Protein 7BEX (pdb70)

Organism: Campylobacter jejuni subsp. jejuni serotype O:2 (strain ATCC 700819 / NCTC 11168) (NCBI:txid192222)

InterPro domains:
  IPR006424 Glyceraldehyde-3-phosphate dehydrogenase, type I [TIGR01534] (4-323)
  IPR020828 Glyceraldehyde 3-phosphate dehydrogenase, NAD(P) binding domain [PF00044] (3-101)
  IPR020828 Glyceraldehyde 3-phosphate dehydrogenase, NAD(P) binding domain [SM00846] (3-150)
  IPR020829 Glyceraldehyde 3-phosphate dehydrogenase, catalytic domain [PF02800] (155-311)
  IPR020830 Glyceraldehyde 3-phosphate dehydrogenase, active site [PS00071] (148-155)
  IPR020831 Glyceraldehyde/Erythrose phosphate dehydrogenase family [PIRSF000149] (1-331)
  IPR020831 Glyceraldehyde/Erythrose phosphate dehydrogenase family [PR00078] (109-122)
  IPR020831 Glyceraldehyde/Erythrose phosphate dehydrogenase family [PR00078] (144-162)
  IPR020831 Glyceraldehyde/Erythrose phosphate dehydrogenase family [PR00078] (171-187)
  IPR020831 Glyceraldehyde/Erythrose phosphate dehydrogenase family [PR00078] (227-244)
  IPR020831 Glyceraldehyde/Erythrose phosphate dehydrogenase family [PR00078] (267-282)
  IPR020831 Glyceraldehyde/Erythrose phosphate dehydrogenase family [PTHR43148] (2-331)
  IPR036291 NAD(P)-binding domain superfamily [SSF51735] (3-166)

Radius of gyration: 19.8 Å; Cα contacts (8 Å, |Δi|>4): 789; chains: 1; bounding box: 40×50×53 Å

Foldseek 3Di:
DAAEAEEEACPLQNLLLQLVQVVDDRHHYAEYEEQDDLVVSQVCNQQPPQQGGRDFDFDDDHQWTATNRRTHGYHNDPALLPCLVVVRPHQEYEYARVPQQECVSVVSVVVSPHQAYEYLAHHPDPAQEDEALQQPVVDDLDRYYYNHALVLLAVRNLCSLQCVPFRFQAKEKEKAFEDDPQADCDQADHPDRQSSHRQQPDFGKDADQSFCCSCSRVVSCHPGYGYTYTYYNDNWKMKIKMKTFTPWFDDLVRSVVSQCVCCVPSQPQAEEEDPPPDDRSVCRLPQHSWYWDSVVWDDDPGGIIIIITMGRSRRNSSSRSSVSSSSSD

CATH classification: 3.40.50.720 (+1 more: 3.30.360.10)

Sequence (329 aa):
MAVKVAINGFGRIGRCVARIILERNNDIELVAINDTTDIELTKYLFKYDTVHGEFKGSVDSEGDDLVVNGKKIKVFKSRNNVKDLDDFAKHHGAQIVLECTGAHLTMAKCQEFIDMGVQKVIMSAPAKDDTPTYVLGVNSELYKGESIISNASCTTNCLGPVCRVLQDNFGIEKGLMTTIHAYTNGQSIIDAKAKDKRRSRAAAQNIIPTSTGAAKAMKLVMPELNGKLHHGQSMRVPVIDVSSVDLTAQLSRKVSKDEINEAFRKAAATNLKGILMVDDDERVSSSDFITCSYGAIVASDLTQVIADDFIKVIAWYDNEWGYSSRLVDMAVYIA

Structure (mmCIF, N/CA/C/O backbone):
data_7BEX
#
_entry.id   7BEX
#
_cell.length_a   90.250
_cell.length_b   90.250
_cell.length_c   223.390
_cell.angle_alpha   90.000
_cell.angle_beta   90.000
_cell.angle_gamma   90.000
#
_symmetry.space_group_name_H-M   'I 41 2 2'
#
loop_
_entity.id
_entity.type
_entity.pdbx_description
1 polymer 'Glyceraldehyde-3-phosphate dehydrogenase'
2 non-polymer 'SULFATE ION'
3 non-polymer "ADENOSINE-5'-DIPHOSPHATE"
4 non-polymer BETA-MERCAPTOETHANOL
5 non-polymer 'ACETATE ION'
6 water water
#
loop_
_atom_site.group_PDB
_atom_site.id
_atom_site.type_symbol
_atom_site.label_atom_id
_atom_site.label_alt_id
_atom_site.label_comp_id
_atom_site.label_asym_id
_atom_site.label_entity_id
_atom_site.label_seq_id
_atom_site.pdbx_PDB_ins_code
_atom_site.Cartn_x
_atom_site.Cartn_y
_atom_site.Cartn_z
_atom_site.occupancy
_atom_site.B_iso_or_equiv
_atom_site.auth_seq_id
_atom_site.auth_comp_id
_atom_site.auth_asym_id
_atom_site.auth_atom_id
_atom_site.pdbx_PDB_model_num
ATOM 1 N N . MET A 1 2 ? 13.260 42.451 -13.532 1.000 46.724 1 MET A N 1
ATOM 2 C CA . MET A 1 2 ? 12.731 42.012 -12.182 1.000 45.738 1 MET A CA 1
ATOM 3 C C . MET A 1 2 ? 11.923 40.719 -12.361 1.000 37.362 1 MET A C 1
ATOM 4 O O . MET A 1 2 ? 11.451 40.444 -13.469 1.000 36.878 1 MET A O 1
ATOM 9 N N . ALA A 1 3 ? 11.789 39.944 -11.292 1.000 30.999 2 ALA A N 1
ATOM 10 C CA . ALA A 1 3 ? 11.089 38.646 -11.265 1.000 26.500 2 ALA A CA 1
ATOM 11 C C . ALA A 1 3 ? 9.596 38.873 -11.529 1.000 23.095 2 ALA A C 1
ATOM 12 O O . ALA A 1 3 ? 9.001 39.768 -10.925 1.000 24.682 2 ALA A O 1
ATOM 14 N N . VAL A 1 4 ? 8.975 38.059 -12.360 1.000 23.139 3 VAL A N 1
ATOM 15 C CA . VAL A 1 4 ? 7.502 38.142 -12.544 1.000 22.437 3 VAL A CA 1
ATOM 16 C C . VAL A 1 4 ? 6.823 37.819 -11.209 1.000 22.582 3 VAL A C 1
ATOM 17 O O . VAL A 1 4 ? 7.233 36.869 -10.534 1.000 19.589 3 VAL A O 1
ATOM 21 N N . LYS A 1 5 ? 5.794 38.583 -10.849 1.000 21.020 4 LYS A N 1
ATOM 22 C CA . LYS A 1 5 ? 5.052 38.381 -9.591 1.000 20.987 4 LYS A CA 1
ATOM 23 C C . LYS A 1 5 ? 3.790 37.591 -9.921 1.000 17.773 4 LYS A C 1
ATOM 24 O O . LYS A 1 5 ? 3.079 37.947 -10.888 1.000 15.439 4 LYS A O 1
ATOM 30 N N . VAL A 1 6 ? 3.546 36.512 -9.182 1.000 16.133 5 VAL A N 1
ATOM 31 C CA . VAL A 1 6 ? 2.390 35.639 -9.474 1.000 15.785 5 VAL A CA 1
ATOM 32 C C . VAL A 1 6 ? 1.603 35.385 -8.206 1.000 14.489 5 VAL A C 1
ATOM 33 O O . VAL A 1 6 ? 2.139 35.477 -7.110 1.000 13.686 5 VAL A O 1
ATOM 37 N N . ALA A 1 7 ? 0.361 35.017 -8.411 1.000 13.987 6 ALA A N 1
ATOM 38 C CA . ALA A 1 7 ? -0.529 34.502 -7.371 1.000 13.215 6 ALA A CA 1
ATOM 39 C C . ALA A 1 7 ? -0.933 33.086 -7.764 1.000 12.969 6 ALA A C 1
ATOM 40 O O . ALA A 1 7 ? -1.062 32.792 -8.984 1.000 12.735 6 ALA A O 1
ATOM 42 N N . ILE A 1 8 ? -1.191 32.256 -6.757 1.000 12.228 7 ILE A N 1
ATOM 43 C CA . ILE A 1 8 ? -1.756 30.894 -6.936 1.000 12.453 7 ILE A CA 1
ATOM 44 C C . ILE A 1 8 ? -3.191 30.866 -6.398 1.000 13.553 7 ILE A C 1
ATOM 45 O O . ILE A 1 8 ? -3.416 31.111 -5.163 1.000 14.256 7 ILE A O 1
ATOM 50 N N . ASN A 1 9 ? -4.138 30.540 -7.256 1.000 13.656 8 ASN A N 1
ATOM 51 C CA . ASN A 1 9 ? -5.512 30.309 -6.799 1.000 14.467 8 ASN A CA 1
ATOM 52 C C . ASN A 1 9 ? -5.650 28.799 -6.647 1.000 14.310 8 ASN A C 1
ATOM 53 O O . ASN A 1 9 ? -5.549 28.080 -7.658 1.000 13.325 8 ASN A O 1
ATOM 58 N N . GLY A 1 10 ? -5.860 28.333 -5.430 1.000 14.035 9 GLY A N 1
ATOM 59 C CA . GLY A 1 10 ? -6.030 26.901 -5.152 1.000 15.315 9 GLY A CA 1
ATOM 60 C C . GLY A 1 10 ? -4.716 26.330 -4.664 1.000 15.475 9 GLY A C 1
ATOM 61 O O . GLY A 1 10 ? -3.752 26.278 -5.427 1.000 17.867 9 GLY A O 1
ATOM 62 N N . PHE A 1 11 ? -4.678 25.964 -3.391 1.000 14.785 10 PHE A N 1
ATOM 63 C CA . PHE A 1 11 ? -3.460 25.592 -2.679 1.000 14.864 10 PHE A CA 1
ATOM 64 C C . PHE A 1 11 ? -3.527 24.091 -2.447 1.000 15.463 10 PHE A C 1
ATOM 65 O O . PHE A 1 11 ? -3.235 23.669 -1.329 1.000 14.660 10 PHE A O 1
ATOM 73 N N . GLY A 1 12 ? -3.793 23.328 -3.510 1.000 14.522 11 GLY A N 1
ATOM 74 C CA . GLY A 1 12 ? -3.831 21.848 -3.441 1.000 14.076 11 GLY A CA 1
ATOM 75 C C . GLY A 1 12 ? -2.473 21.249 -3.723 1.000 12.826 11 GLY A C 1
ATOM 76 O O . GLY A 1 12 ? -1.457 21.908 -3.488 1.000 12.831 11 GLY A O 1
ATOM 77 N N . ARG A 1 13 ? -2.440 20.058 -4.301 1.000 12.358 12 ARG A N 1
ATOM 78 C CA . ARG A 1 13 ? -1.164 19.393 -4.624 1.000 11.922 12 ARG A CA 1
ATOM 79 C C . ARG A 1 13 ? -0.394 20.276 -5.629 1.000 12.281 12 ARG A C 1
ATOM 80 O O . ARG A 1 13 ? 0.811 20.493 -5.436 1.000 11.136 12 ARG A O 1
ATOM 88 N N . ILE A 1 14 ? -1.056 20.719 -6.691 1.000 11.144 13 ILE A N 1
ATOM 89 C CA . ILE A 1 14 ? -0.349 21.506 -7.731 1.000 11.318 13 ILE A CA 1
ATOM 90 C C . ILE A 1 14 ? 0.013 22.857 -7.118 1.000 10.700 13 ILE A C 1
ATOM 91 O O . ILE A 1 14 ? 1.187 23.253 -7.172 1.000 10.268 13 ILE A O 1
ATOM 96 N N . GLY A 1 15 ? -0.945 23.522 -6.482 1.000 10.194 14 GLY A N 1
ATOM 97 C CA . GLY A 1 15 ? -0.699 24.869 -5.950 1.000 10.439 14 GLY A CA 1
ATOM 98 C C . GLY A 1 15 ? 0.482 24.858 -5.002 1.000 10.184 14 GLY A C 1
ATOM 99 O O . GLY A 1 15 ? 1.319 25.792 -5.073 1.000 9.519 14 GLY A O 1
ATOM 100 N N . ARG A 1 16 ? 0.591 23.852 -4.135 1.000 9.803 15 ARG A N 1
ATOM 101 C CA . ARG A 1 16 ? 1.691 23.863 -3.107 1.000 10.007 15 ARG A CA 1
ATOM 102 C C . ARG A 1 16 ? 3.026 23.482 -3.731 1.000 10.159 15 ARG A C 1
ATOM 103 O O . ARG A 1 16 ? 4.031 24.116 -3.369 1.000 9.937 15 ARG A O 1
ATOM 111 N N . CYS A 1 17 ? 3.044 22.526 -4.673 1.000 10.379 16 CYS A N 1
ATOM 112 C CA . CYS A 1 17 ? 4.295 22.207 -5.418 1.000 10.936 16 CYS A CA 1
ATOM 113 C C . CYS A 1 17 ? 4.754 23.453 -6.213 1.000 10.507 16 CYS A C 1
ATOM 114 O O . CYS A 1 17 ? 5.981 23.744 -6.198 1.000 9.297 16 CYS A O 1
ATOM 117 N N . VAL A 1 18 ? 3.822 24.143 -6.896 1.000 10.011 17 VAL A N 1
ATOM 118 C CA . VAL A 1 18 ? 4.134 25.404 -7.655 1.000 10.291 17 VAL A CA 1
ATOM 119 C C . VAL A 1 18 ? 4.779 26.426 -6.707 1.000 10.448 17 VAL A C 1
ATOM 120 O O . VAL A 1 18 ? 5.869 26.966 -7.037 1.000 10.327 17 VAL A O 1
ATOM 124 N N . ALA A 1 19 ? 4.202 26.632 -5.521 1.000 11.553 18 ALA A N 1
ATOM 125 C CA . ALA A 1 19 ? 4.743 27.565 -4.507 1.000 11.392 18 ALA A CA 1
ATOM 126 C C . ALA A 1 19 ? 6.164 27.126 -4.118 1.000 12.162 18 ALA A C 1
ATOM 127 O O . ALA A 1 19 ? 7.069 27.993 -4.105 1.000 12.147 18 ALA A O 1
ATOM 129 N N . ARG A 1 20 ? 6.412 25.841 -3.812 1.000 12.415 19 ARG A N 1
ATOM 130 C CA . ARG A 1 20 ? 7.791 25.409 -3.416 1.000 12.822 19 ARG A CA 1
ATOM 131 C C . ARG A 1 20 ? 8.781 25.706 -4.557 1.000 12.811 19 ARG A C 1
ATOM 132 O O . ARG A 1 20 ? 9.921 26.147 -4.292 1.000 13.804 19 ARG A O 1
ATOM 140 N N . ILE A 1 21 ? 8.398 25.458 -5.806 1.000 12.192 20 ILE A N 1
ATOM 141 C CA . ILE A 1 21 ? 9.319 25.640 -6.958 1.000 12.157 20 ILE A CA 1
ATOM 142 C C . ILE A 1 21 ? 9.606 27.147 -7.072 1.000 14.155 20 ILE A C 1
ATOM 143 O O . ILE A 1 21 ? 10.784 27.514 -7.301 1.000 15.935 20 ILE A O 1
ATOM 148 N N . ILE A 1 22 ? 8.588 27.993 -6.915 1.000 13.712 21 ILE A N 1
ATOM 149 C CA . ILE A 1 22 ? 8.759 29.471 -7.046 1.000 14.688 21 ILE A CA 1
ATOM 150 C C . ILE A 1 22 ? 9.742 29.921 -5.966 1.000 15.318 21 ILE A C 1
ATOM 151 O O . ILE A 1 22 ? 10.699 30.639 -6.272 1.000 15.338 21 ILE A O 1
ATOM 156 N N . LEU A 1 23 ? 9.593 29.400 -4.764 1.000 17.330 22 LEU A N 1
ATOM 157 C CA . LEU A 1 23 ? 10.520 29.761 -3.675 1.000 19.549 22 LEU A CA 1
ATOM 158 C C . LEU A 1 23 ? 11.969 29.327 -3.935 1.000 21.512 22 LEU A C 1
ATOM 159 O O . LEU A 1 23 ? 12.831 29.985 -3.385 1.000 23.128 22 LEU A O 1
ATOM 164 N N . GLU A 1 24 ? 12.234 28.312 -4.753 1.000 23.320 23 GLU A N 1
ATOM 165 C CA . GLU A 1 24 ? 13.604 27.879 -5.144 1.000 25.886 23 GLU A CA 1
ATOM 166 C C . GLU A 1 24 ? 14.175 28.811 -6.218 1.000 23.213 23 GLU A C 1
ATOM 167 O O . GLU A 1 24 ? 15.362 28.656 -6.522 1.000 26.358 23 GLU A O 1
ATOM 173 N N . ARG A 1 25 ? 13.380 29.653 -6.878 1.000 20.839 24 ARG A N 1
ATOM 174 C CA . ARG A 1 25 ? 13.901 30.367 -8.072 1.000 21.464 24 ARG A CA 1
ATOM 175 C C . ARG A 1 25 ? 13.989 31.871 -7.813 1.000 23.522 24 ARG A C 1
ATOM 176 O O . ARG A 1 25 ? 13.280 32.372 -6.894 1.000 22.603 24 ARG A O 1
ATOM 184 N N A ASN A 1 26 ? 14.790 32.581 -8.615 0.500 21.151 25 ASN A N 1
ATOM 185 N N B ASN A 1 26 ? 14.811 32.555 -8.616 0.500 21.912 25 ASN A N 1
ATOM 186 C CA A ASN A 1 26 ? 15.019 34.042 -8.450 0.500 22.106 25 ASN A CA 1
ATOM 187 C CA B ASN A 1 26 ? 15.094 34.006 -8.469 0.500 23.489 25 ASN A CA 1
ATOM 188 C C A ASN A 1 26 ? 14.200 34.814 -9.486 0.500 20.877 25 ASN A C 1
ATOM 189 C C B ASN A 1 26 ? 14.476 34.781 -9.636 0.500 21.591 25 ASN A C 1
ATOM 190 O O A ASN A 1 26 ? 13.948 36.001 -9.244 0.500 21.173 25 ASN A O 1
ATOM 191 O O B ASN A 1 26 ? 14.720 35.975 -9.681 0.500 22.324 25 ASN A O 1
ATOM 200 N N . ASP A 1 27 ? 13.706 34.140 -10.527 1.000 20.119 26 ASP A N 1
ATOM 201 C CA . ASP A 1 27 ? 13.123 34.804 -11.720 1.000 20.263 26 ASP A CA 1
ATOM 202 C C . ASP A 1 27 ? 11.599 34.890 -11.592 1.000 18.754 26 ASP A C 1
ATOM 203 O O . ASP A 1 27 ? 10.912 35.335 -12.543 1.000 20.052 26 ASP A O 1
ATOM 208 N N . ILE A 1 28 ? 11.056 34.528 -10.434 1.000 16.392 27 ILE A N 1
ATOM 209 C CA . ILE A 1 28 ? 9.597 34.592 -10.210 1.000 15.866 27 ILE A CA 1
ATOM 210 C C . ILE A 1 28 ? 9.387 34.694 -8.706 1.000 15.564 27 ILE A C 1
ATOM 211 O O . ILE A 1 28 ? 10.193 34.177 -7.928 1.000 15.252 27 ILE A O 1
ATOM 216 N N . GLU A 1 29 ? 8.339 35.382 -8.306 1.000 16.862 28 GLU A N 1
ATOM 217 C CA . GLU A 1 29 ? 8.092 35.667 -6.891 1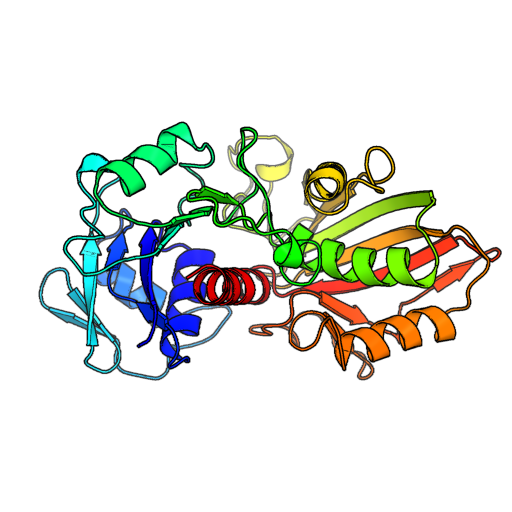.000 17.085 28 GLU A CA 1
ATOM 218 C C . GLU A 1 29 ? 6.619 35.424 -6.607 1.000 16.037 28 GLU A C 1
ATOM 219 O O . GLU A 1 29 ? 5.758 35.860 -7.408 1.000 13.595 28 GLU A O 1
ATOM 225 N N . LEU A 1 30 ? 6.351 34.717 -5.520 1.000 14.192 29 LEU A N 1
ATOM 226 C CA . LEU A 1 30 ? 4.972 34.413 -5.092 1.000 15.256 29 LEU A CA 1
ATOM 227 C C . LEU A 1 30 ? 4.510 35.540 -4.162 1.000 15.066 29 LEU A C 1
ATOM 228 O O . LEU A 1 30 ? 5.103 35.660 -3.085 1.000 15.837 29 LEU A O 1
ATOM 233 N N . VAL A 1 31 ? 3.430 36.244 -4.498 1.000 16.625 30 VAL A N 1
ATOM 234 C CA . VAL A 1 31 ? 2.924 37.389 -3.682 1.000 16.799 30 VAL A CA 1
ATOM 235 C C . VAL A 1 31 ? 1.603 37.043 -3.005 1.000 17.034 30 VAL A C 1
ATOM 236 O O . VAL A 1 31 ? 1.311 37.668 -1.992 1.000 18.859 30 VAL A O 1
ATOM 240 N N . ALA A 1 32 ? 0.841 36.058 -3.485 1.000 16.013 31 ALA A N 1
ATOM 241 C CA . ALA A 1 32 ? -0.460 35.755 -2.861 1.000 15.522 31 ALA A CA 1
ATOM 242 C C . ALA A 1 32 ? -0.920 34.350 -3.197 1.000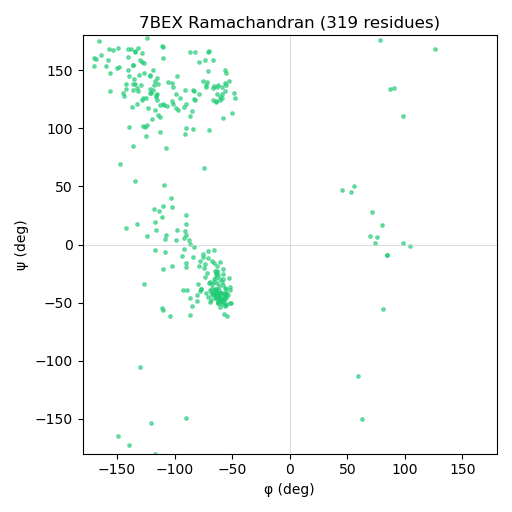 15.577 31 ALA A C 1
ATOM 243 O O . ALA A 1 32 ? -0.640 33.895 -4.322 1.000 12.837 31 ALA A O 1
ATOM 245 N N . ILE A 1 33 ? -1.741 33.793 -2.300 1.000 15.363 32 ILE A N 1
ATOM 246 C CA . ILE A 1 33 ? -2.457 32.519 -2.539 1.000 16.299 32 ILE A CA 1
ATOM 247 C C . ILE A 1 33 ? -3.900 32.684 -2.097 1.000 16.209 32 ILE A C 1
ATOM 248 O O . ILE A 1 33 ? -4.245 33.681 -1.422 1.000 18.018 32 ILE A O 1
ATOM 253 N N . ASN A 1 34 ? -4.715 31.728 -2.512 1.000 16.879 33 ASN A N 1
ATOM 254 C CA . ASN A 1 34 ? -6.110 31.566 -2.054 1.000 17.803 33 ASN A CA 1
ATOM 255 C C . ASN A 1 34 ? -6.395 30.067 -1.925 1.000 19.543 33 ASN A C 1
ATOM 256 O O . ASN A 1 34 ? -5.914 29.277 -2.776 1.000 15.292 33 ASN A O 1
ATOM 261 N N . ASP A 1 35 ? -7.087 29.679 -0.844 1.000 23.120 34 ASP A N 1
ATOM 262 C CA . ASP A 1 35 ? -7.768 28.361 -0.694 1.000 27.460 34 ASP A CA 1
ATOM 263 C C . ASP A 1 35 ? -8.990 28.560 0.211 1.000 30.611 34 ASP A C 1
ATOM 264 O O . ASP A 1 35 ? -9.425 29.701 0.363 1.000 33.689 34 ASP A O 1
ATOM 269 N N . THR A 1 36 ? -9.562 27.480 0.738 1.000 34.114 35 THR A N 1
ATOM 270 C CA . THR A 1 36 ? -10.748 27.523 1.621 1.000 34.187 35 THR A CA 1
ATOM 271 C C . THR A 1 36 ? -10.310 26.942 2.956 1.000 31.987 35 THR A C 1
ATOM 272 O O . THR A 1 36 ? -11.141 26.342 3.640 1.000 35.277 35 THR A O 1
ATOM 276 N N . THR A 1 37 ? -9.041 27.117 3.300 1.000 29.788 36 THR A N 1
ATOM 277 C CA . THR A 1 37 ? -8.393 26.444 4.447 1.000 29.512 36 THR A CA 1
ATOM 278 C C . THR A 1 37 ? -8.003 27.533 5.442 1.000 28.569 36 THR A C 1
ATOM 279 O O . THR A 1 37 ? -7.604 28.571 4.994 1.000 31.784 36 THR A O 1
ATOM 283 N N . ASP A 1 38 ? -8.092 27.319 6.740 1.000 27.821 37 ASP A N 1
ATOM 284 C CA . ASP A 1 38 ? -7.532 28.301 7.693 1.000 27.843 37 ASP A CA 1
ATOM 285 C C . ASP A 1 38 ? -5.998 28.260 7.615 1.000 28.663 37 ASP A C 1
ATOM 286 O O . ASP A 1 38 ? -5.398 27.334 7.015 1.000 26.188 37 ASP A O 1
ATOM 291 N N . ILE A 1 39 ? -5.386 29.268 8.206 1.000 22.277 38 ILE A N 1
ATOM 292 C CA . ILE A 1 39 ? -3.945 29.537 8.022 1.000 23.058 38 ILE A CA 1
ATOM 293 C C . ILE A 1 39 ? -3.154 28.424 8.721 1.000 19.032 38 ILE A C 1
ATOM 294 O O . ILE A 1 39 ? -2.047 28.148 8.213 1.000 17.640 38 ILE A O 1
ATOM 299 N N . GLU A 1 40 ? -3.649 27.840 9.831 1.000 17.211 39 GLU A N 1
ATOM 300 C CA . GLU A 1 40 ? -2.873 26.839 10.605 1.000 17.924 39 GLU A CA 1
ATOM 301 C C . GLU A 1 40 ? -2.738 25.598 9.728 1.000 16.019 39 GLU A C 1
ATOM 302 O O . GLU A 1 40 ? -1.667 24.980 9.735 1.000 15.332 39 GLU A O 1
ATOM 308 N N . LEU A 1 41 ? -3.776 25.264 8.978 1.000 14.389 40 LEU A N 1
ATOM 309 C CA . LEU A 1 41 ? -3.731 24.057 8.132 1.000 15.268 40 LEU A CA 1
ATOM 310 C C . LEU A 1 41 ? -2.899 24.352 6.878 1.000 15.097 40 LEU A C 1
ATOM 311 O O . LEU A 1 41 ? -2.130 23.448 6.482 1.000 12.728 40 LEU A O 1
ATOM 316 N N . THR A 1 42 ? -3.013 25.568 6.294 1.000 14.622 41 THR A N 1
ATOM 317 C CA . THR A 1 42 ? -2.181 26.027 5.144 1.000 15.133 41 THR A CA 1
ATOM 318 C C . THR A 1 42 ? -0.700 25.827 5.485 1.000 13.931 41 THR A C 1
ATOM 319 O O . THR A 1 42 ? 0.063 25.293 4.657 1.000 13.371 41 THR A O 1
ATOM 323 N N . LYS A 1 43 ? -0.294 26.304 6.653 1.000 14.103 42 LYS A N 1
ATOM 324 C CA . LYS A 1 43 ? 1.116 26.259 7.075 1.000 14.572 42 LYS A CA 1
ATOM 325 C C . LYS A 1 43 ? 1.562 24.792 7.171 1.000 12.451 42 LYS A C 1
ATOM 326 O O . LYS A 1 43 ? 2.642 24.482 6.702 1.000 9.762 42 LYS A O 1
ATOM 332 N N . TYR A 1 44 ? 0.774 23.989 7.881 1.000 11.857 43 TYR A N 1
ATOM 333 C CA . TYR A 1 44 ? 1.049 22.551 8.118 1.000 11.233 43 TYR A CA 1
ATOM 334 C C . TYR A 1 44 ? 1.204 21.801 6.779 1.000 11.110 43 TYR A C 1
ATOM 335 O O . TYR A 1 44 ? 2.230 21.130 6.574 1.000 10.857 43 TYR A O 1
ATOM 344 N N . LEU A 1 45 ? 0.235 21.919 5.862 1.000 11.764 44 LEU A N 1
ATOM 345 C CA . LEU A 1 45 ? 0.317 21.220 4.551 1.000 12.057 44 LEU A CA 1
ATOM 346 C C . LEU A 1 45 ? 1.485 21.773 3.708 1.000 12.566 44 LEU A C 1
ATOM 347 O O . LEU A 1 45 ? 2.066 21.006 2.950 1.000 13.960 44 LEU A O 1
ATOM 352 N N . PHE A 1 46 ? 1.838 23.057 3.815 1.000 11.525 45 PHE A N 1
ATOM 353 C CA . PHE A 1 46 ? 2.967 23.600 3.032 1.000 10.548 45 PHE A CA 1
ATOM 354 C C . PHE A 1 46 ? 4.289 23.076 3.612 1.000 10.819 45 PHE A C 1
ATOM 355 O O . PHE A 1 46 ? 5.124 22.719 2.789 1.000 11.357 45 PHE A O 1
ATOM 363 N N . LYS A 1 47 ? 4.436 23.018 4.948 1.000 9.755 46 LYS A N 1
ATOM 364 C CA . LYS A 1 47 ? 5.677 22.651 5.647 1.000 10.376 46 LYS A CA 1
ATOM 365 C C . LYS A 1 47 ? 5.963 21.159 5.467 1.000 9.428 46 LYS A C 1
ATOM 366 O O . LYS A 1 47 ? 7.111 20.821 5.240 1.000 9.457 46 LYS A O 1
ATOM 372 N N . TYR A 1 48 ? 4.964 20.313 5.630 1.000 9.203 47 TYR A N 1
ATOM 373 C CA . TYR A 1 48 ? 5.146 18.840 5.698 1.000 10.105 47 TYR A CA 1
ATOM 374 C C . TYR A 1 48 ? 4.443 18.210 4.496 1.000 10.721 47 TYR A C 1
ATOM 375 O O . TYR A 1 48 ? 3.248 18.472 4.294 1.000 11.677 47 TYR A O 1
ATOM 384 N N . ASP A 1 49 ? 5.141 17.344 3.767 1.000 10.551 48 ASP A N 1
ATOM 385 C CA . ASP A 1 49 ? 4.596 16.758 2.517 1.000 10.834 48 ASP A CA 1
ATOM 386 C C . ASP A 1 49 ? 4.949 15.294 2.526 1.000 10.319 48 ASP A C 1
ATOM 387 O O . ASP A 1 49 ? 6.141 15.013 2.530 1.000 10.903 48 ASP A O 1
ATOM 392 N N . THR A 1 50 ? 3.955 14.417 2.519 1.000 9.506 49 THR A N 1
ATOM 393 C CA . THR A 1 50 ? 4.212 12.971 2.517 1.000 9.133 49 THR A CA 1
ATOM 394 C C . THR A 1 50 ? 5.120 12.648 1.327 1.000 9.772 49 THR A C 1
ATOM 395 O O . THR A 1 50 ? 5.925 11.735 1.430 1.000 9.758 49 THR A O 1
ATOM 399 N N . VAL A 1 51 ? 4.879 13.255 0.176 1.000 9.545 50 VAL A N 1
ATOM 400 C CA . VAL A 1 51 ? 5.589 12.870 -1.080 1.000 9.616 50 VAL A CA 1
ATOM 401 C C . VAL A 1 51 ? 6.931 13.595 -1.199 1.000 10.391 50 VAL A C 1
ATOM 402 O O . VAL A 1 51 ? 7.929 12.934 -1.531 1.000 10.542 50 VAL A O 1
ATOM 406 N N . HIS A 1 52 ? 6.945 14.921 -1.081 1.000 10.289 51 HIS A N 1
ATOM 407 C CA . HIS A 1 52 ? 8.118 15.736 -1.446 1.000 10.466 51 HIS A CA 1
ATOM 408 C C . HIS A 1 52 ? 8.936 16.108 -0.216 1.000 10.911 51 HIS A C 1
ATOM 409 O O . HIS A 1 52 ? 9.894 16.889 -0.391 1.000 12.309 51 HIS A O 1
ATOM 416 N N . GLY A 1 53 ? 8.577 15.629 0.975 1.000 9.925 52 GLY A N 1
ATOM 417 C CA . GLY A 1 53 ? 9.372 15.879 2.174 1.000 9.903 52 GLY A CA 1
ATOM 418 C C . GLY A 1 53 ? 9.159 17.272 2.759 1.000 10.139 52 GLY A C 1
ATOM 419 O O . GLY A 1 53 ? 8.372 18.073 2.264 1.000 9.427 52 GLY A O 1
ATOM 420 N N . GLU A 1 54 ? 9.793 17.505 3.885 1.000 10.602 53 GLU A N 1
ATOM 421 C CA . GLU A 1 54 ? 9.655 18.729 4.682 1.000 11.818 53 GLU A CA 1
ATOM 422 C C . GLU A 1 54 ? 10.230 19.912 3.901 1.000 13.092 53 GLU A C 1
ATOM 423 O O . GLU A 1 54 ? 11.332 19.800 3.366 1.000 10.853 53 GLU A O 1
ATOM 429 N N . PHE A 1 55 ? 9.510 21.023 3.878 1.000 13.413 54 PHE A N 1
ATOM 430 C CA . PHE A 1 55 ? 10.064 22.292 3.348 1.000 15.155 54 PHE A CA 1
ATOM 431 C C . PHE A 1 55 ? 11.252 22.704 4.233 1.000 17.597 54 PHE A C 1
ATOM 432 O O . PHE A 1 55 ? 11.112 22.808 5.459 1.000 16.174 54 PHE A O 1
ATOM 440 N N . LYS A 1 56 ? 12.376 22.997 3.615 1.000 19.321 55 LYS A N 1
ATOM 441 C CA . LYS A 1 56 ? 13.569 23.398 4.379 1.000 27.401 55 LYS A CA 1
ATOM 442 C C . LYS A 1 56 ? 13.430 24.903 4.633 1.000 26.431 55 LYS A C 1
ATOM 443 O O . LYS A 1 56 ? 13.436 25.666 3.706 1.000 26.638 55 LYS A O 1
ATOM 449 N N . GLY A 1 57 ? 13.295 25.338 5.853 1.000 25.889 56 GLY A N 1
ATOM 450 C CA . GLY A 1 57 ? 13.118 26.790 6.030 1.000 26.636 56 GLY A CA 1
ATOM 451 C C . GLY A 1 57 ? 11.884 27.061 6.825 1.000 24.041 56 GLY A C 1
ATOM 452 O O . GLY A 1 57 ? 11.088 26.108 7.042 1.000 22.833 56 GLY A O 1
ATOM 453 N N . SER A 1 58 ? 11.756 28.308 7.251 1.000 22.348 57 SER A N 1
ATOM 454 C CA . SER A 1 58 ? 10.792 28.749 8.276 1.000 20.258 57 SER A CA 1
ATOM 455 C C . SER A 1 58 ? 9.452 28.975 7.591 1.000 16.827 57 SER A C 1
ATOM 456 O O . SER A 1 58 ? 9.407 29.621 6.535 1.000 16.241 57 SER A O 1
ATOM 459 N N . VAL A 1 59 ? 8.409 28.435 8.187 1.000 15.710 58 VAL A N 1
ATOM 460 C CA . VAL A 1 59 ? 7.019 28.585 7.725 1.000 14.902 58 VAL A CA 1
ATOM 461 C C . VAL A 1 59 ? 6.227 29.112 8.906 1.000 15.385 58 VAL A C 1
ATOM 462 O O . VAL A 1 59 ? 5.838 28.335 9.788 1.000 14.280 58 VAL A O 1
ATOM 466 N N . ASP A 1 60 ? 5.972 30.412 8.893 1.000 15.391 59 ASP A N 1
ATOM 467 C CA . ASP A 1 60 ? 5.291 31.109 10.007 1.000 15.892 59 ASP A CA 1
ATOM 468 C C . ASP A 1 60 ? 4.068 31.800 9.427 1.000 15.673 59 ASP A C 1
ATOM 469 O O . ASP A 1 60 ? 3.862 31.703 8.188 1.000 13.583 59 ASP A O 1
ATOM 474 N N . SER A 1 61 ? 3.284 32.448 10.289 1.000 15.907 60 SER A N 1
ATOM 475 C CA . SER A 1 61 ? 2.174 33.323 9.862 1.000 16.506 60 SER A CA 1
ATOM 476 C C . SER A 1 61 ? 2.182 34.610 10.698 1.000 19.264 60 SER A C 1
ATOM 477 O O . SER A 1 61 ? 2.751 34.642 11.807 1.000 17.309 60 SER A O 1
ATOM 480 N N . GLU A 1 62 ? 1.631 35.665 10.136 1.000 22.575 61 GLU A N 1
ATOM 481 C CA . GLU A 1 62 ? 1.347 36.944 10.832 1.000 29.118 61 GLU A CA 1
ATOM 482 C C . GLU A 1 62 ? -0.019 37.371 10.285 1.000 30.475 61 GLU A C 1
ATOM 483 O O . GLU A 1 62 ? -0.058 37.732 9.122 1.000 30.867 61 GLU A O 1
ATOM 489 N N . GLY A 1 63 ? -1.088 37.139 11.052 1.000 33.719 62 GLY A N 1
ATOM 490 C CA . GLY A 1 63 ? -2.493 37.270 10.631 1.000 37.850 62 GLY A CA 1
ATOM 491 C C . GLY A 1 63 ? -2.815 36.351 9.459 1.000 38.882 62 GLY A C 1
ATOM 492 O O . GLY A 1 63 ? -2.779 35.119 9.663 1.000 41.723 62 GLY A O 1
ATOM 493 N N . ASP A 1 64 ? -3.101 36.941 8.289 1.000 44.923 63 ASP A N 1
ATOM 494 C CA . ASP A 1 64 ? -3.446 36.293 6.984 1.000 46.211 63 ASP A CA 1
ATOM 495 C C . ASP A 1 64 ? -2.289 36.500 5.986 1.000 38.274 63 ASP A C 1
ATOM 496 O O . ASP A 1 64 ? -2.495 36.728 4.751 1.000 33.639 63 ASP A O 1
ATOM 501 N N . ASP A 1 65 ? -1.089 36.525 6.520 1.000 30.589 64 ASP A N 1
ATOM 502 C CA . ASP A 1 65 ? 0.160 36.369 5.746 1.000 29.643 64 ASP A CA 1
ATOM 503 C C . ASP A 1 65 ? 0.808 35.083 6.234 1.000 27.428 64 ASP A C 1
ATOM 504 O O . ASP A 1 65 ? 0.983 34.948 7.465 1.000 19.986 64 ASP A O 1
ATOM 509 N N . LEU A 1 66 ? 1.114 34.213 5.281 1.000 20.835 65 LEU A N 1
ATOM 510 C CA . LEU A 1 66 ? 2.119 33.164 5.399 1.000 19.621 65 LEU A CA 1
ATOM 511 C C . LEU A 1 66 ? 3.450 33.899 5.353 1.000 20.857 65 LEU A C 1
ATOM 512 O O . LEU A 1 66 ? 3.552 34.856 4.611 1.000 22.375 65 LEU A O 1
ATOM 517 N N . VAL A 1 67 ? 4.398 33.537 6.195 1.000 18.219 66 VAL A N 1
ATOM 518 C CA . VAL A 1 67 ? 5.759 34.116 6.172 1.000 18.434 66 VAL A CA 1
ATOM 519 C C . VAL A 1 67 ? 6.728 32.966 5.921 1.000 17.353 66 VAL A C 1
ATOM 520 O O . VAL A 1 67 ? 6.888 32.135 6.832 1.000 16.703 66 VAL A O 1
ATOM 524 N N . VAL A 1 68 ? 7.314 32.902 4.729 1.000 16.462 67 VAL A N 1
ATOM 525 C CA . VAL A 1 68 ? 8.194 31.770 4.318 1.000 18.033 67 VAL A CA 1
ATOM 526 C C . VAL A 1 68 ? 9.615 32.307 4.173 1.000 18.981 67 VAL A C 1
ATOM 527 O O . VAL A 1 68 ? 9.812 33.231 3.357 1.000 19.939 67 VAL A O 1
ATOM 531 N N . ASN A 1 69 ? 10.545 31.762 4.959 1.000 21.845 68 ASN A N 1
ATOM 532 C CA . ASN A 1 69 ? 11.934 32.276 5.040 1.000 23.794 68 ASN A CA 1
ATOM 533 C C . ASN A 1 69 ? 11.869 33.794 5.154 1.000 24.535 68 ASN A C 1
ATOM 534 O O . ASN A 1 69 ? 12.501 34.426 4.352 1.000 25.387 68 ASN A O 1
ATOM 539 N N . GLY A 1 70 ? 11.016 34.315 6.041 1.000 22.691 69 GLY A N 1
ATOM 540 C CA . GLY A 1 70 ? 10.876 35.753 6.289 1.000 24.774 69 GLY A CA 1
ATOM 541 C C . GLY A 1 70 ? 10.144 36.539 5.202 1.000 26.207 69 GLY A C 1
ATOM 542 O O . GLY A 1 70 ? 10.005 37.723 5.399 1.000 25.872 69 GLY A O 1
ATOM 543 N N . LYS A 1 71 ? 9.632 35.967 4.114 1.000 26.511 70 LYS A N 1
ATOM 544 C CA . LYS A 1 71 ? 8.890 36.804 3.127 1.000 26.568 70 LYS A CA 1
ATOM 545 C C . LYS A 1 71 ? 7.380 36.626 3.305 1.000 25.105 70 LYS A C 1
ATOM 546 O O . LYS A 1 71 ? 6.903 35.464 3.419 1.000 22.691 70 LYS A O 1
ATOM 552 N N . LYS A 1 72 ? 6.633 37.725 3.287 1.000 24.926 71 LYS A N 1
ATOM 553 C CA . LYS A 1 72 ? 5.171 37.702 3.502 1.000 25.604 71 LYS A CA 1
ATOM 554 C C . LYS A 1 72 ? 4.481 37.376 2.186 1.000 22.116 71 LYS A C 1
ATOM 555 O O . LYS A 1 72 ? 4.854 37.940 1.162 1.000 22.594 71 LYS A O 1
ATOM 561 N N . ILE A 1 73 ? 3.536 36.443 2.246 1.000 19.590 72 ILE A N 1
ATOM 562 C CA . ILE A 1 73 ? 2.652 36.019 1.136 1.000 18.318 72 ILE A CA 1
ATOM 563 C C . ILE A 1 73 ? 1.230 36.224 1.646 1.000 17.488 72 ILE A C 1
ATOM 564 O O . ILE A 1 73 ? 0.877 35.600 2.644 1.000 17.168 72 ILE A O 1
ATOM 569 N N . LYS A 1 74 ? 0.465 37.101 1.001 1.000 18.319 73 LYS A N 1
ATOM 570 C CA . LYS A 1 74 ? -0.976 37.295 1.298 1.000 20.876 73 LYS A CA 1
ATOM 571 C C . LYS A 1 74 ? -1.750 35.989 1.108 1.000 20.736 73 LYS A C 1
ATOM 572 O O . LYS A 1 74 ? -1.611 35.348 0.038 1.000 20.995 73 LYS A O 1
ATOM 578 N N . VAL A 1 75 ? -2.552 35.607 2.108 1.000 18.791 74 VAL A N 1
ATOM 579 C CA . VAL A 1 75 ? -3.450 34.425 2.022 1.000 19.804 74 VAL A CA 1
ATOM 580 C C . VAL A 1 75 ? -4.904 34.915 2.026 1.000 20.655 74 VAL A C 1
ATOM 581 O O . VAL A 1 75 ? -5.371 35.443 3.046 1.000 21.099 74 VAL A O 1
ATOM 585 N N . PHE A 1 76 ? -5.574 34.799 0.887 1.000 19.744 75 PHE A N 1
ATOM 586 C CA . PHE A 1 76 ? -7.047 34.907 0.818 1.000 20.082 75 PHE A CA 1
ATOM 587 C C . PHE A 1 76 ? -7.676 33.569 1.188 1.000 20.214 75 PHE A C 1
ATOM 588 O O . PHE A 1 76 ? -7.031 32.509 1.124 1.000 19.255 75 PHE A O 1
ATOM 596 N N . LYS A 1 77 ? -8.970 33.610 1.448 1.000 20.314 76 LYS A N 1
ATOM 597 C CA . LYS A 1 77 ? -9.763 32.423 1.791 1.000 23.961 76 LYS A CA 1
ATOM 598 C C . LYS A 1 77 ? -11.170 32.644 1.237 1.000 25.839 76 LYS A C 1
ATOM 599 O O . LYS A 1 77 ? -12.075 32.885 2.015 1.000 25.440 76 LYS A O 1
ATOM 605 N N . SER A 1 78 ? -11.346 32.638 -0.070 1.000 26.173 77 SER A N 1
ATOM 606 C CA . SER A 1 78 ? -12.661 32.936 -0.673 1.000 29.535 77 SER A CA 1
ATOM 607 C C . SER A 1 78 ? -12.879 32.085 -1.917 1.000 31.520 77 SER A C 1
ATOM 608 O O . SER A 1 78 ? -12.021 32.123 -2.798 1.000 29.990 77 SER A O 1
ATOM 611 N N . ARG A 1 79 ? -14.012 31.387 -1.986 1.000 35.380 78 ARG A N 1
ATOM 612 C CA . ARG A 1 79 ? -14.478 30.656 -3.188 1.000 40.676 78 ARG A CA 1
ATOM 613 C C . ARG A 1 79 ? -14.720 31.619 -4.359 1.000 39.845 78 ARG A C 1
ATOM 614 O O . ARG A 1 79 ? -14.590 31.142 -5.501 1.000 45.907 78 ARG A O 1
ATOM 622 N N . ASN A 1 80 ? -15.023 32.905 -4.111 1.000 42.805 79 ASN A N 1
ATOM 623 C CA A ASN A 1 80 ? -15.511 33.877 -5.130 0.700 43.214 79 ASN A CA 1
ATOM 624 C CA B ASN A 1 80 ? -15.497 33.823 -5.186 0.300 40.891 79 ASN A CA 1
ATOM 625 C C . ASN A 1 80 ? -14.361 34.738 -5.653 1.000 42.372 79 ASN A C 1
ATOM 626 O O . ASN A 1 80 ? -13.804 35.520 -4.848 1.000 39.176 79 ASN A O 1
ATOM 635 N N . VAL A 1 81 ? -14.096 34.650 -6.949 1.000 38.219 80 VAL A N 1
ATOM 636 C CA . VAL A 1 81 ? -13.042 35.402 -7.663 1.000 37.185 80 VAL A CA 1
ATOM 637 C C . VAL A 1 81 ? -13.184 36.902 -7.388 1.000 39.359 80 VAL A C 1
ATOM 638 O O . VAL A 1 81 ? -12.137 37.590 -7.368 1.000 31.310 80 VAL A O 1
ATOM 642 N N . LYS A 1 82 ? -14.403 37.391 -7.126 1.000 44.303 81 LYS A N 1
ATOM 643 C CA . LYS A 1 82 ? -14.654 38.841 -6.875 1.000 46.610 81 LYS A CA 1
ATOM 644 C C . LYS A 1 82 ? -13.937 39.301 -5.591 1.000 42.113 81 LYS A C 1
ATOM 645 O O . LYS A 1 82 ? -13.511 40.454 -5.565 1.000 43.925 81 LYS A O 1
ATOM 651 N N . ASP A 1 83 ? -13.711 38.441 -4.592 1.000 39.788 82 ASP A N 1
ATOM 652 C CA . ASP A 1 83 ? -13.012 38.829 -3.329 1.000 37.560 82 ASP A CA 1
ATOM 653 C C . ASP A 1 83 ? -11.475 38.679 -3.433 1.000 36.833 82 ASP A C 1
ATOM 654 O O . ASP A 1 83 ? -10.785 38.942 -2.412 1.000 36.323 82 ASP A O 1
ATOM 659 N N . LEU A 1 84 ? -10.917 38.317 -4.596 1.000 29.319 83 LEU A N 1
ATOM 660 C CA . LEU A 1 84 ? -9.473 37.985 -4.708 1.000 29.835 83 LEU A CA 1
ATOM 661 C C . LEU A 1 84 ? -8.736 39.108 -5.455 1.000 32.172 83 LEU A C 1
ATOM 662 O O . LEU A 1 84 ? -8.483 38.968 -6.689 1.000 39.909 83 LEU A O 1
ATOM 667 N N . ASP A 1 85 ? -8.365 40.175 -4.740 1.000 30.992 84 ASP A N 1
ATOM 668 C CA A ASP A 1 85 ? -7.580 41.272 -5.377 0.500 28.397 84 ASP A CA 1
ATOM 669 C CA B ASP A 1 85 ? -7.569 41.311 -5.275 0.500 30.367 84 ASP A CA 1
ATOM 670 C C . ASP A 1 85 ? -6.096 40.875 -5.342 1.000 24.491 84 ASP A C 1
ATOM 671 O O . ASP A 1 85 ? -5.288 41.455 -4.622 1.000 25.193 84 ASP A O 1
ATOM 680 N N . PHE A 1 86 ? -5.753 39.921 -6.192 1.000 22.265 85 PHE A N 1
ATOM 681 C CA . PHE A 1 86 ? -4.357 39.465 -6.376 1.000 18.444 85 PHE A CA 1
ATOM 682 C C . PHE A 1 86 ? -3.487 40.617 -6.870 1.000 18.221 85 PHE A C 1
ATOM 683 O O . PHE A 1 86 ? -2.328 40.700 -6.411 1.000 16.275 85 PHE A O 1
ATOM 691 N N . ALA A 1 87 ? -3.980 41.414 -7.824 1.000 18.208 86 ALA A N 1
ATOM 692 C CA . ALA A 1 87 ? -3.189 42.501 -8.466 1.000 19.291 86 ALA A CA 1
ATOM 693 C C . ALA A 1 87 ? -2.870 43.579 -7.431 1.000 19.420 86 ALA A C 1
ATOM 694 O O . ALA A 1 87 ? -1.808 44.207 -7.558 1.000 19.622 86 ALA A O 1
ATOM 696 N N . LYS A 1 88 ? -3.728 43.766 -6.428 1.000 21.757 87 LYS A N 1
ATOM 697 C CA . LYS A 1 88 ? -3.479 44.743 -5.327 1.000 23.064 87 LYS A CA 1
ATOM 698 C C . LYS A 1 88 ? -2.229 44.338 -4.533 1.000 23.404 87 LYS A C 1
ATOM 699 O O . LYS A 1 88 ? -1.598 45.219 -3.914 1.000 24.276 87 LYS A O 1
ATOM 705 N N . HIS A 1 89 ? -1.842 43.053 -4.572 1.000 22.318 88 HIS A N 1
ATOM 706 C CA A HIS A 1 89 ? -0.625 42.543 -3.893 0.700 20.897 88 HIS A CA 1
ATOM 707 C CA B HIS A 1 89 ? -0.636 42.527 -3.884 0.300 20.803 88 HIS A CA 1
ATOM 708 C C . HIS A 1 89 ? 0.500 42.329 -4.894 1.000 21.312 88 HIS A C 1
ATOM 709 O O . HIS A 1 89 ? 1.541 41.796 -4.502 1.000 20.090 88 HIS A O 1
ATOM 722 N N . GLY A 1 90 ? 0.318 42.802 -6.124 1.000 19.932 89 GLY A N 1
ATOM 723 C CA . GLY A 1 90 ? 1.418 42.880 -7.099 1.000 19.468 89 GLY A CA 1
ATOM 724 C C . GLY A 1 90 ? 1.347 41.805 -8.173 1.000 19.816 89 GLY A C 1
ATOM 725 O O . GLY A 1 90 ? 2.241 41.801 -9.017 1.000 20.086 89 GLY A O 1
ATOM 726 N N . ALA A 1 91 ? 0.366 40.907 -8.130 1.000 18.589 90 ALA A N 1
ATOM 727 C CA . ALA A 1 91 ? 0.334 39.719 -9.006 1.000 18.934 90 ALA A CA 1
ATOM 728 C C . ALA A 1 91 ? 0.137 40.185 -10.451 1.000 20.531 90 ALA A C 1
ATOM 729 O O . ALA A 1 91 ? -0.893 40.856 -10.720 1.000 19.503 90 ALA A O 1
ATOM 731 N N . GLN A 1 92 ? 1.049 39.794 -11.344 1.000 20.199 91 GLN A N 1
ATOM 732 C CA . GLN A 1 92 ? 0.919 40.009 -12.814 1.000 20.043 91 GLN A CA 1
ATOM 733 C C . GLN A 1 92 ? 0.265 38.786 -13.454 1.000 20.093 91 GLN A C 1
ATOM 734 O O . GLN A 1 92 ? -0.555 38.968 -14.370 1.000 18.750 91 GLN A O 1
ATOM 740 N N . ILE A 1 93 ? 0.620 37.578 -12.992 1.000 17.196 92 ILE A N 1
ATOM 741 C CA . ILE A 1 93 ? 0.060 36.297 -13.503 1.000 17.839 92 ILE A CA 1
ATOM 742 C C . ILE A 1 93 ? -0.605 35.528 -12.363 1.000 16.654 92 ILE A C 1
ATOM 743 O O . ILE A 1 93 ? -0.008 35.432 -11.270 1.000 15.663 92 ILE A O 1
ATOM 748 N N . VAL A 1 94 ? -1.803 35.028 -12.630 1.000 16.476 93 VAL A N 1
ATOM 749 C CA . VAL A 1 94 ? -2.543 34.084 -11.756 1.000 17.571 93 VAL A CA 1
ATOM 750 C C . VAL A 1 94 ? -2.380 32.684 -12.335 1.000 17.417 93 VAL A C 1
ATOM 751 O O . VAL A 1 94 ? -2.716 32.463 -13.531 1.000 15.219 93 VAL A O 1
ATOM 755 N N . LEU A 1 95 ? -1.822 31.800 -11.511 1.000 16.020 94 LEU A N 1
ATOM 756 C CA . LEU A 1 95 ? -1.808 30.345 -11.754 1.000 14.895 94 LEU A CA 1
ATOM 757 C C . LEU A 1 95 ? -3.100 29.769 -11.198 1.000 14.385 94 LEU A C 1
ATOM 758 O O . LEU A 1 95 ? -3.308 29.755 -9.934 1.000 14.606 94 LEU A O 1
ATOM 763 N N . GLU A 1 96 ? -3.966 29.330 -12.102 1.000 13.819 95 GLU A N 1
ATOM 764 C CA . GLU A 1 96 ? -5.333 28.917 -11.731 1.000 13.724 95 GLU A CA 1
ATOM 765 C C . GLU A 1 96 ? -5.298 27.434 -11.433 1.000 12.717 95 GLU A C 1
ATOM 766 O O . GLU A 1 96 ? -5.368 26.643 -12.393 1.000 10.899 95 GLU A O 1
ATOM 772 N N . CYS A 1 97 ? -5.150 27.113 -10.140 1.000 12.461 96 CYS A N 1
ATOM 773 C CA . CYS A 1 97 ? -4.943 25.736 -9.630 1.000 13.886 96 CYS A CA 1
ATOM 774 C C . CYS A 1 97 ? -6.148 25.230 -8.845 1.000 15.929 96 CYS A C 1
ATOM 775 O O . CYS A 1 97 ? -5.936 24.315 -8.031 1.000 17.580 96 CYS A O 1
ATOM 778 N N . THR A 1 98 ? -7.352 25.758 -9.064 1.000 16.256 97 THR A N 1
ATOM 779 C CA . THR A 1 98 ? -8.549 25.325 -8.297 1.000 19.012 97 THR A CA 1
ATOM 780 C C . THR A 1 98 ? -9.261 24.160 -8.982 1.000 21.437 97 THR A C 1
ATOM 781 O O . THR A 1 98 ? -10.053 23.502 -8.306 1.000 21.527 97 THR A O 1
ATOM 785 N N . GLY A 1 99 ? -9.011 23.943 -10.277 1.000 21.713 98 GLY A N 1
ATOM 786 C CA . GLY A 1 99 ? -9.811 23.014 -11.092 1.000 23.106 98 GLY A CA 1
ATOM 787 C C . GLY A 1 99 ? -11.228 23.522 -11.356 1.000 25.167 98 GLY A C 1
ATOM 788 O O . GLY A 1 99 ? -12.001 22.773 -11.924 1.000 25.174 98 GLY A O 1
ATOM 789 N N . ALA A 1 100 ? -11.576 24.752 -10.987 1.000 26.135 99 ALA A N 1
ATOM 790 C CA . ALA A 1 100 ? -12.989 25.180 -10.932 1.000 28.235 99 ALA A CA 1
ATOM 791 C C . ALA A 1 100 ? -13.254 26.308 -11.930 1.000 29.984 99 ALA A C 1
ATOM 792 O O . ALA A 1 100 ? -14.446 26.689 -12.045 1.000 33.859 99 ALA A O 1
ATOM 794 N N . HIS A 1 101 ? -12.231 26.829 -12.623 1.000 26.505 100 HIS A N 1
ATOM 795 C CA . HIS A 1 101 ? -12.349 28.073 -13.430 1.000 24.750 100 HIS A CA 1
ATOM 796 C C . HIS A 1 101 ? -11.686 27.889 -14.816 1.000 25.914 100 HIS A C 1
ATOM 797 O O . HIS A 1 101 ? -10.858 28.744 -15.220 1.000 31.154 100 HIS A O 1
ATOM 804 N N . LEU A 1 102 ? -12.093 26.861 -15.552 1.000 22.389 101 LEU A N 1
ATOM 805 C CA . LEU A 1 102 ? -11.399 26.374 -16.769 1.000 21.764 101 LEU A CA 1
ATOM 806 C C . LEU A 1 102 ? -12.134 26.826 -18.043 1.000 22.896 101 LEU A C 1
ATOM 807 O O . LEU A 1 102 ? -12.141 26.068 -19.007 1.000 22.908 101 LEU A O 1
ATOM 812 N N . THR A 1 103 ? -12.631 28.062 -18.066 1.000 21.857 102 THR A N 1
ATOM 813 C CA . THR A 1 103 ? -13.157 28.768 -19.261 1.000 21.518 102 THR A CA 1
ATOM 814 C C . THR A 1 103 ? -12.616 30.188 -19.238 1.000 21.027 102 THR A C 1
ATOM 815 O O . THR A 1 103 ? -12.304 30.707 -18.136 1.000 19.848 102 THR A O 1
ATOM 819 N N . MET A 1 104 ? -12.506 30.809 -20.399 1.000 23.343 103 MET A N 1
ATOM 820 C CA . MET A 1 104 ? -12.054 32.215 -20.482 1.000 28.773 103 MET A CA 1
ATOM 821 C C . MET A 1 104 ? -13.037 33.126 -19.725 1.000 29.266 103 MET A C 1
ATOM 822 O O . MET A 1 104 ? -12.572 34.114 -19.138 1.000 28.942 103 MET A O 1
ATOM 827 N N . ALA A 1 105 ? -14.336 32.818 -19.771 1.000 29.932 104 ALA A N 1
ATOM 828 C CA . ALA A 1 105 ? -15.416 33.592 -19.109 1.000 31.725 104 ALA A CA 1
ATOM 829 C C . ALA A 1 105 ? -15.111 33.729 -17.611 1.000 29.727 104 ALA A C 1
ATOM 830 O O . ALA A 1 105 ? -15.119 34.857 -17.100 1.000 31.437 104 ALA A O 1
ATOM 832 N N . LYS A 1 106 ? -14.839 32.614 -16.947 1.000 28.613 105 LYS A N 1
ATOM 833 C CA . LYS A 1 106 ? -14.484 32.596 -15.502 1.000 30.699 105 LYS A CA 1
ATOM 834 C C . LYS A 1 106 ? -13.158 33.337 -15.293 1.000 29.749 105 LYS A C 1
ATOM 835 O O . LYS A 1 106 ? -13.111 34.256 -14.470 1.000 36.185 105 LYS A O 1
ATOM 841 N N . CYS A 1 107 ? -12.155 33.121 -16.120 1.000 23.796 106 CYS A N 1
ATOM 842 C CA . CYS A 1 107 ? -10.827 33.727 -15.863 1.000 22.435 106 CYS A CA 1
ATOM 843 C C . CYS A 1 107 ? -10.856 35.218 -16.180 1.000 23.323 106 CYS A C 1
ATOM 844 O O . CYS A 1 107 ? -9.990 35.947 -15.659 1.000 22.744 106 CYS A O 1
ATOM 847 N N . GLN A 1 108 ? -11.827 35.667 -16.986 1.000 27.491 107 GLN A N 1
ATOM 848 C CA . GLN A 1 108 ? -11.912 37.089 -17.425 1.000 30.184 107 GLN A CA 1
ATOM 849 C C . GLN A 1 108 ? -12.002 37.999 -16.180 1.000 25.374 107 GLN A C 1
ATOM 850 O O . GLN A 1 108 ? -11.425 39.104 -16.192 1.000 24.370 107 GLN A O 1
ATOM 856 N N . GLU A 1 109 ? -12.675 37.546 -15.126 1.000 27.814 108 GLU A N 1
ATOM 857 C CA . GLU A 1 109 ? -12.817 38.354 -13.880 1.000 29.929 108 GLU A CA 1
ATOM 858 C C . GLU A 1 109 ? -11.444 38.744 -13.337 1.000 28.265 108 GLU A C 1
ATOM 859 O O . GLU A 1 109 ? -11.323 39.851 -12.795 1.000 26.321 108 GLU A O 1
ATOM 865 N N . PHE A 1 110 ? -10.434 37.869 -13.419 1.000 23.828 109 PHE A N 1
ATOM 866 C CA . PHE A 1 110 ? -9.078 38.202 -12.906 1.000 21.607 109 PHE A CA 1
ATOM 867 C C . PHE A 1 110 ? -8.516 39.362 -13.725 1.000 22.713 109 PHE A C 1
ATOM 868 O O . PHE A 1 110 ? -7.901 40.277 -13.166 1.000 22.583 109 PHE A O 1
ATOM 876 N N . ILE A 1 111 ? -8.650 39.272 -15.055 1.000 22.932 110 ILE A N 1
ATOM 877 C CA . ILE A 1 111 ? -8.154 40.311 -16.008 1.000 24.779 110 ILE A CA 1
ATOM 878 C C . ILE A 1 111 ? -8.911 41.623 -15.726 1.000 25.810 110 ILE A C 1
ATOM 879 O O . ILE A 1 111 ? -8.263 42.643 -15.548 1.000 28.852 110 ILE A O 1
ATOM 884 N N . ASP A 1 112 ? -10.234 41.558 -15.610 1.000 26.228 111 ASP A N 1
ATOM 885 C CA . ASP A 1 112 ? -11.082 42.714 -15.217 1.000 29.126 111 ASP A CA 1
ATOM 886 C C . ASP A 1 112 ? -10.527 43.336 -13.926 1.000 33.168 111 ASP A C 1
ATOM 887 O O . ASP A 1 112 ? -10.459 44.577 -13.843 1.000 34.876 111 ASP A O 1
ATOM 892 N N . MET A 1 113 ? -10.061 42.536 -12.967 1.000 30.439 112 MET A N 1
ATOM 893 C CA . MET A 1 113 ? -9.587 43.095 -11.679 1.000 28.894 112 MET A CA 1
ATOM 894 C C . MET A 1 113 ? -8.098 43.423 -11.761 1.000 29.458 112 MET A C 1
ATOM 895 O O . MET A 1 113 ? -7.502 43.589 -10.701 1.000 30.076 112 MET A O 1
ATOM 900 N N . GLY A 1 114 ? -7.519 43.527 -12.957 1.000 26.703 113 GLY A N 1
ATOM 901 C CA . GLY A 1 114 ? -6.155 44.058 -13.116 1.000 25.387 113 GLY A CA 1
ATOM 902 C C . GLY A 1 114 ? -5.089 42.980 -13.250 1.000 24.800 113 GLY A C 1
ATOM 903 O O . GLY A 1 114 ? -3.913 43.321 -13.373 1.000 20.574 113 GLY A O 1
ATOM 904 N N . VAL A 1 115 ? -5.434 41.698 -13.244 1.000 25.778 114 VAL A N 1
ATOM 905 C CA . VAL A 1 115 ? -4.379 40.679 -13.519 1.000 23.767 114 VAL A CA 1
ATOM 906 C C . VAL A 1 115 ? -4.054 40.781 -15.025 1.000 23.092 114 VAL A C 1
ATOM 907 O O . VAL A 1 115 ? -5.006 40.880 -15.799 1.000 22.569 114 VAL A O 1
ATOM 911 N N . GLN A 1 116 ? -2.790 40.685 -15.432 1.000 21.250 115 GLN A N 1
ATOM 912 C CA . GLN A 1 116 ? -2.404 40.716 -16.869 1.000 23.186 115 GLN A CA 1
ATOM 913 C C . GLN A 1 116 ? -2.612 39.336 -17.531 1.000 23.539 115 GLN A C 1
ATOM 914 O O . GLN A 1 116 ? -3.082 39.302 -18.703 1.000 21.534 115 GLN A O 1
ATOM 920 N N . LYS A 1 117 ? -2.224 38.226 -16.881 1.000 19.196 116 LYS A N 1
ATOM 921 C CA . LYS A 1 117 ? -2.370 36.877 -17.500 1.000 17.380 116 LYS A CA 1
ATOM 922 C C . LYS A 1 117 ? -2.837 35.840 -16.478 1.000 16.593 116 LYS A C 1
ATOM 923 O O . LYS A 1 117 ? -2.484 35.961 -15.297 1.000 15.687 116 LYS A O 1
ATOM 929 N N . VAL A 1 118 ? -3.659 34.902 -16.943 1.000 14.871 117 VAL A N 1
ATOM 930 C CA . VAL A 1 118 ? -4.114 33.700 -16.204 1.000 14.653 117 VAL A CA 1
ATOM 931 C C . VAL A 1 118 ? -3.638 32.452 -16.964 1.000 14.639 117 VAL A C 1
ATOM 932 O O . VAL A 1 118 ? -3.834 32.356 -18.218 1.000 15.310 117 VAL A O 1
ATOM 936 N N . ILE A 1 119 ? -3.060 31.505 -16.232 1.000 14.071 118 ILE A N 1
ATOM 937 C CA . ILE A 1 119 ? -2.678 30.163 -16.742 1.000 12.695 118 ILE A CA 1
ATOM 938 C C . ILE A 1 119 ? -3.499 29.142 -15.972 1.000 13.273 118 ILE A C 1
ATOM 939 O O . ILE A 1 119 ? -3.328 29.056 -14.754 1.000 12.701 118 ILE A O 1
ATOM 944 N N . MET A 1 120 ? -4.369 28.426 -16.684 1.000 12.691 119 MET A N 1
ATOM 945 C CA . MET A 1 120 ? -5.114 27.274 -16.145 1.000 13.252 119 MET A CA 1
ATOM 946 C C . MET A 1 120 ? -4.165 26.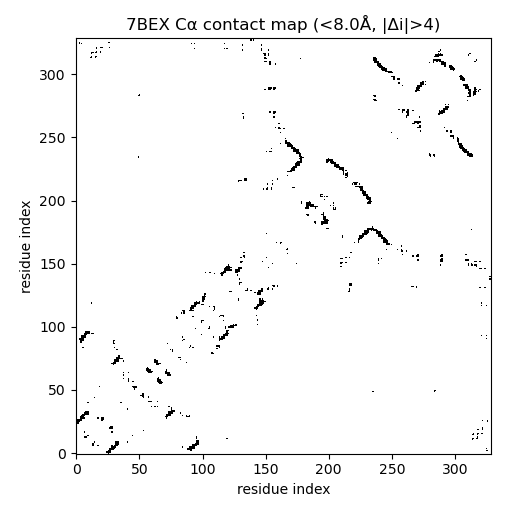091 -15.974 1.000 12.732 119 MET A C 1
ATOM 947 O O . MET A 1 120 ? -3.374 25.791 -16.916 1.000 10.755 119 MET A O 1
ATOM 952 N N . SER A 1 121 ? -4.291 25.444 -14.827 1.000 12.310 120 SER A N 1
ATOM 953 C CA . SER A 1 121 ? -3.495 24.271 -14.391 1.000 13.227 120 SER A CA 1
ATOM 954 C C . SER A 1 121 ? -4.203 22.992 -14.840 1.000 14.709 120 SER A C 1
ATOM 955 O O . SER A 1 121 ? -4.006 21.952 -14.202 1.000 14.434 120 SER A O 1
ATOM 958 N N . ALA A 1 122 ? -5.023 23.049 -15.895 1.000 14.214 121 ALA A N 1
ATOM 959 C CA . ALA A 1 122 ? -5.703 21.868 -16.457 1.000 13.680 121 ALA A CA 1
ATOM 960 C C . ALA A 1 122 ? -6.218 22.237 -17.843 1.000 12.917 121 ALA A C 1
ATOM 961 O O . ALA A 1 122 ? -6.253 23.434 -18.175 1.000 10.791 121 ALA A O 1
ATOM 963 N N . PRO A 1 123 ? -6.569 21.226 -18.679 1.000 13.489 122 PRO A N 1
ATOM 964 C CA . PRO A 1 123 ? -7.208 21.471 -19.978 1.000 15.186 122 PRO A CA 1
ATOM 965 C C . PRO A 1 123 ? -8.443 22.373 -19.815 1.000 16.790 122 PRO A C 1
ATOM 966 O O . PRO A 1 123 ? -9.166 22.251 -18.806 1.000 17.622 122 PRO A O 1
ATOM 970 N N . ALA A 1 124 ? -8.622 23.289 -20.755 1.000 17.863 123 ALA A N 1
ATOM 971 C CA . ALA A 1 124 ? -9.755 24.232 -20.778 1.000 20.315 123 ALA A CA 1
ATOM 972 C C . ALA A 1 124 ? -11.008 23.435 -21.121 1.000 21.480 123 ALA A C 1
ATOM 973 O O . ALA A 1 124 ? -10.903 22.449 -21.876 1.000 19.802 123 ALA A O 1
ATOM 975 N N . LYS A 1 125 ? -12.161 23.864 -20.611 1.000 24.786 124 LYS A N 1
ATOM 976 C CA . LYS A 1 125 ? -13.467 23.287 -21.000 1.000 25.439 124 LYS A CA 1
ATOM 977 C C . LYS A 1 125 ? -14.071 24.065 -22.164 1.000 23.715 124 LYS A C 1
ATOM 978 O O . LYS A 1 125 ? -15.027 23.581 -22.659 1.000 28.014 124 LYS A O 1
ATOM 984 N N . ASP A 1 126 ? -13.466 25.148 -22.641 1.000 24.515 125 ASP A N 1
ATOM 985 C CA . ASP A 1 126 ? -13.903 25.931 -23.828 1.000 22.694 125 ASP A CA 1
ATOM 986 C C . ASP A 1 126 ? -12.757 25.933 -24.855 1.000 24.042 125 ASP A C 1
ATOM 987 O O . ASP A 1 126 ? -11.900 25.035 -24.785 1.000 25.039 125 ASP A O 1
ATOM 992 N N . ASP A 1 127 ? -12.656 26.933 -25.722 1.000 23.561 126 ASP A N 1
ATOM 993 C CA . ASP A 1 127 ? -11.571 27.013 -26.736 1.000 26.198 126 ASP A CA 1
ATOM 994 C C . ASP A 1 127 ? -10.504 28.034 -26.279 1.000 25.059 126 ASP A C 1
ATOM 995 O O . ASP A 1 127 ? -9.831 28.664 -27.115 1.000 20.153 126 ASP A O 1
ATOM 1000 N N . THR A 1 128 ? -10.275 28.173 -24.966 1.000 24.628 127 THR A N 1
ATOM 1001 C CA . THR A 1 128 ? -9.079 28.870 -24.436 1.000 21.977 127 THR A CA 1
ATOM 1002 C C . THR A 1 128 ? -7.858 28.308 -25.167 1.000 18.903 127 THR A C 1
ATOM 1003 O O . THR A 1 128 ? -7.683 27.099 -25.257 1.000 18.010 127 THR A O 1
ATOM 1007 N N . PRO A 1 129 ? -6.972 29.159 -25.707 1.000 16.416 128 PRO A N 1
ATOM 1008 C CA . PRO A 1 129 ? -5.732 28.691 -26.314 1.000 16.621 128 PRO A CA 1
ATOM 1009 C C . PRO A 1 129 ? -4.905 27.858 -25.332 1.000 15.161 128 PRO A C 1
ATOM 1010 O O . PRO A 1 129 ? -4.767 28.288 -24.149 1.000 12.630 128 PRO A O 1
ATOM 1014 N N . THR A 1 130 ? -4.328 26.768 -25.852 1.000 13.031 129 THR A N 1
ATOM 1015 C CA . THR A 1 130 ? -3.556 25.775 -25.072 1.000 13.513 129 THR A CA 1
ATOM 1016 C C . THR A 1 130 ? -2.107 25.782 -25.559 1.000 14.320 129 THR A C 1
ATOM 1017 O O . THR A 1 130 ? -1.875 25.615 -26.779 1.000 11.934 129 THR A O 1
ATOM 1021 N N . TYR A 1 131 ? -1.176 25.906 -24.620 1.000 13.156 130 TYR A N 1
ATOM 1022 C CA . TYR A 1 131 ? 0.281 25.945 -24.865 1.000 13.236 130 TYR A CA 1
ATOM 1023 C C . TYR A 1 131 ? 0.998 24.929 -23.958 1.000 14.139 130 TYR A C 1
ATOM 1024 O O . TYR A 1 131 ? 0.674 24.812 -22.750 1.000 15.261 130 TYR A O 1
ATOM 1033 N N . VAL A 1 132 ? 1.962 24.208 -24.532 1.000 12.190 131 VAL A N 1
ATOM 1034 C CA . VAL A 1 132 ? 2.824 23.244 -23.812 1.000 11.487 131 VAL A CA 1
ATOM 1035 C C . VAL A 1 132 ? 4.274 23.500 -24.228 1.000 11.652 131 VAL A C 1
ATOM 1036 O O . VAL A 1 132 ? 4.569 23.462 -25.460 1.000 10.700 131 VAL A O 1
ATOM 1040 N N . LEU A 1 133 ? 5.111 23.802 -23.250 1.000 12.217 132 LEU A N 1
ATOM 1041 C CA . LEU A 1 133 ? 6.550 24.149 -23.459 1.000 13.636 132 LEU A CA 1
ATOM 1042 C C . LEU A 1 133 ? 7.242 23.022 -24.219 1.000 12.145 132 LEU A C 1
ATOM 1043 O O . LEU A 1 133 ? 7.030 21.855 -23.893 1.000 10.357 132 LEU A O 1
ATOM 1048 N N . GLY A 1 134 ? 7.980 23.401 -25.257 1.000 11.968 133 GLY A N 1
ATOM 1049 C CA . GLY A 1 134 ? 8.735 22.483 -26.117 1.000 12.017 133 GLY A CA 1
ATOM 1050 C C . GLY A 1 134 ? 7.876 21.898 -27.204 1.000 12.826 133 GLY A C 1
ATOM 1051 O O . GLY A 1 134 ? 8.422 21.197 -28.072 1.000 14.446 133 GLY A O 1
ATOM 1052 N N . VAL A 1 135 ? 6.561 22.107 -27.159 1.000 13.111 134 VAL A N 1
ATOM 1053 C CA . VAL A 1 135 ? 5.628 21.430 -28.104 1.000 12.633 134 VAL A CA 1
ATOM 1054 C C . VAL A 1 135 ? 5.049 22.462 -29.083 1.000 12.993 134 VAL A C 1
ATOM 1055 O O . VAL A 1 135 ? 5.189 22.242 -30.290 1.000 11.822 134 VAL A O 1
ATOM 1059 N N . ASN A 1 136 ? 4.421 23.517 -28.570 1.000 13.281 135 ASN A N 1
ATOM 1060 C CA . ASN A 1 136 ? 3.856 24.619 -29.384 1.000 14.405 135 ASN A CA 1
ATOM 1061 C C . ASN A 1 136 ? 4.058 25.976 -28.708 1.000 15.341 135 ASN A C 1
ATOM 1062 O O . ASN A 1 136 ? 3.446 26.967 -29.206 1.000 16.484 135 ASN A O 1
ATOM 1067 N N . SER A 1 137 ? 4.914 26.068 -27.684 1.000 16.163 136 SER A N 1
ATOM 1068 C CA . SER A 1 137 ? 5.149 27.318 -26.913 1.000 17.240 136 SER A CA 1
ATOM 1069 C C . SER A 1 137 ? 5.683 28.416 -27.854 1.000 19.538 136 SER A C 1
ATOM 1070 O O . SER A 1 137 ? 5.378 29.616 -27.614 1.000 19.238 136 SER A O 1
ATOM 1073 N N . GLU A 1 138 ? 6.395 28.037 -28.918 1.000 21.249 137 GLU A N 1
ATOM 1074 C CA . GLU A 1 138 ? 6.978 29.021 -29.869 1.000 24.500 137 GLU A CA 1
ATOM 1075 C C . GLU A 1 138 ? 5.860 29.808 -30.553 1.000 22.320 137 GLU A C 1
ATOM 1076 O O . GLU A 1 138 ? 6.144 30.891 -30.997 1.000 23.147 137 GLU A O 1
ATOM 1082 N N . LEU A 1 139 ? 4.654 29.268 -30.621 1.000 20.661 138 LEU A N 1
ATOM 1083 C CA . LEU A 1 139 ? 3.515 29.888 -31.320 1.000 21.407 138 LEU A CA 1
ATOM 1084 C C . LEU A 1 139 ? 2.770 30.862 -30.403 1.000 21.859 138 LEU A C 1
ATOM 1085 O O . LEU A 1 139 ? 1.790 31.430 -30.850 1.000 20.100 138 LEU A O 1
ATOM 1090 N N . TYR A 1 140 ? 3.192 31.047 -29.148 1.000 21.139 139 TYR A N 1
ATOM 1091 C CA . TYR A 1 140 ? 2.425 31.894 -28.201 1.000 20.633 139 TYR A CA 1
ATOM 1092 C C . TYR A 1 140 ? 2.316 33.302 -28.800 1.000 20.184 139 TYR A C 1
ATOM 1093 O O . TYR A 1 140 ? 3.318 33.830 -29.269 1.000 21.268 139 TYR A O 1
ATOM 1102 N N . LYS A 1 141 ? 1.135 33.894 -28.735 1.000 24.003 140 LYS A N 1
ATOM 1103 C CA . LYS A 1 141 ? 0.812 35.193 -29.400 1.000 27.528 140 LYS A CA 1
ATOM 1104 C C . LYS A 1 141 ? 0.463 36.262 -28.357 1.000 26.670 140 LYS A C 1
ATOM 1105 O O . LYS A 1 141 ? -0.259 37.195 -28.707 1.000 26.139 140 LYS A O 1
ATOM 1111 N N . GLY A 1 142 ? 0.840 36.085 -27.092 1.000 25.749 141 GLY A N 1
ATOM 1112 C CA . GLY A 1 142 ? 0.564 37.080 -26.028 1.000 21.793 141 GLY A CA 1
ATOM 1113 C C . GLY A 1 142 ? -0.848 37.006 -25.498 1.000 20.908 141 GLY A C 1
ATOM 1114 O O . GLY A 1 142 ? -1.249 37.934 -24.828 1.000 22.775 141 GLY A O 1
ATOM 1115 N N . GLU A 1 143 ? -1.591 35.933 -25.735 1.000 19.669 142 GLU A N 1
ATOM 1116 C CA . GLU A 1 143 ? -2.957 35.781 -25.186 1.000 19.458 142 GLU A CA 1
ATOM 1117 C C . GLU A 1 143 ? -2.929 35.943 -23.653 1.000 23.231 142 GLU A C 1
ATOM 1118 O O . GLU A 1 143 ? -1.920 35.546 -22.989 1.000 20.453 142 GLU A O 1
ATOM 1124 N N . SER A 1 144 ? -4.031 36.485 -23.123 1.000 22.097 143 SER A N 1
ATOM 1125 C CA . SER A 1 144 ? -4.219 36.910 -21.723 1.000 21.926 143 SER A CA 1
ATOM 1126 C C . SER A 1 144 ? -4.530 35.708 -20.858 1.000 19.408 143 SER A C 1
ATOM 1127 O O . SER A 1 144 ? -4.163 35.710 -19.673 1.000 19.196 143 SER A O 1
ATOM 1130 N N . ILE A 1 145 ? -5.241 34.771 -21.448 1.000 17.879 144 ILE A N 1
ATOM 1131 C CA . ILE A 1 145 ? -5.742 33.562 -20.767 1.000 18.065 144 ILE A CA 1
ATOM 1132 C C . ILE A 1 145 ? -5.311 32.362 -21.594 1.000 17.977 144 ILE A C 1
ATOM 1133 O O . ILE A 1 145 ? -5.624 32.349 -22.773 1.000 17.184 144 ILE A O 1
ATOM 1138 N N . ILE A 1 146 ? -4.631 31.395 -20.972 1.000 15.323 145 ILE A N 1
ATOM 1139 C CA . ILE A 1 146 ? -4.181 30.165 -21.682 1.000 14.210 145 ILE A CA 1
ATOM 1140 C C . ILE A 1 146 ? -4.367 28.978 -20.733 1.000 13.536 145 ILE A C 1
ATOM 1141 O O . ILE A 1 146 ? -4.493 29.164 -19.513 1.000 12.798 145 ILE A O 1
ATOM 1146 N N . SER A 1 147 ? -4.380 27.787 -21.293 1.000 12.950 146 SER A N 1
ATOM 1147 C CA . SER A 1 147 ? -4.280 26.521 -20.541 1.000 12.995 146 SER A CA 1
ATOM 1148 C C . SER A 1 147 ? -2.893 25.930 -20.744 1.000 13.147 146 SER A C 1
ATOM 1149 O O . SER A 1 147 ? -2.376 25.974 -21.903 1.000 12.286 146 SER A O 1
ATOM 1152 N N . ASN A 1 148 ? -2.328 25.376 -19.669 1.000 12.199 147 ASN A N 1
ATOM 1153 C CA . ASN A 1 148 ? -1.034 24.653 -19.710 1.000 12.091 147 ASN A CA 1
ATOM 1154 C C . ASN A 1 148 ? -1.299 23.159 -19.971 1.000 11.735 147 ASN A C 1
ATOM 1155 O O . ASN A 1 148 ? -0.371 22.355 -19.771 1.000 10.801 147 ASN A O 1
ATOM 1160 N N . ALA A 1 149 ? -2.530 22.792 -20.350 1.000 11.132 148 ALA A N 1
ATOM 1161 C CA . ALA A 1 149 ? -2.964 21.404 -20.608 1.000 11.675 148 ALA A CA 1
ATOM 1162 C C . ALA A 1 149 ? -2.833 20.605 -19.306 1.000 11.883 148 ALA A C 1
ATOM 1163 O O . ALA A 1 149 ? -3.015 21.212 -18.219 1.000 11.891 148 ALA A O 1
ATOM 1165 N N . SER A 1 150 ? -2.584 19.299 -19.373 1.000 11.519 149 SER A N 1
ATOM 1166 C CA . SER A 1 150 ? -2.563 18.432 -18.171 1.000 11.284 149 SER A CA 1
ATOM 1167 C C . SER A 1 150 ? -1.129 17.961 -17.904 1.000 11.531 149 SER A C 1
ATOM 1168 O O . SER A 1 150 ? -0.260 18.060 -18.830 1.000 10.150 149 SER A O 1
ATOM 1171 N N . CYS A 1 151 ? -0.936 17.329 -16.754 1.000 11.132 150 CYS A N 1
ATOM 1172 C CA . CYS A 1 151 ? 0.336 16.638 -16.406 1.000 12.726 150 CYS A CA 1
ATOM 1173 C C . CYS A 1 151 ? 0.663 15.609 -17.507 1.000 11.611 150 CYS A C 1
ATOM 1174 O O . CYS A 1 151 ? 1.804 15.576 -17.996 1.000 10.789 150 CYS A O 1
ATOM 1177 N N . THR A 1 152 ? -0.309 14.826 -17.953 1.000 11.221 151 THR A N 1
ATOM 1178 C CA . THR A 1 152 ? -0.127 13.809 -19.026 1.000 11.392 151 THR A CA 1
ATOM 1179 C C . THR A 1 152 ? 0.294 14.470 -20.342 1.000 11.497 151 THR A C 1
ATOM 1180 O O . THR A 1 152 ? 1.188 13.931 -21.027 1.000 10.775 151 THR A O 1
ATOM 1184 N N . THR A 1 153 ? -0.299 15.609 -20.700 1.000 11.382 152 THR A N 1
ATOM 1185 C CA . THR A 1 153 ? 0.046 16.304 -21.960 1.000 12.039 152 THR A CA 1
ATOM 1186 C C . THR A 1 153 ? 1.500 16.742 -21.894 1.000 11.258 152 THR A C 1
ATOM 1187 O O . THR A 1 153 ? 2.142 16.780 -22.930 1.000 11.229 152 THR A O 1
ATOM 1191 N N . ASN A 1 154 ? 1.987 17.093 -20.704 1.000 9.920 153 ASN A N 1
ATOM 1192 C CA . ASN A 1 154 ? 3.344 17.671 -20.582 1.000 10.104 153 ASN A CA 1
ATOM 1193 C C . ASN A 1 154 ? 4.381 16.537 -20.555 1.000 9.378 153 ASN A C 1
ATOM 1194 O O . ASN A 1 154 ? 5.592 16.854 -20.478 1.000 10.685 153 ASN A O 1
ATOM 1199 N N . CYS A 1 155 ? 3.924 15.297 -20.600 1.000 9.147 154 CYS A N 1
ATOM 1200 C CA . CYS A 1 155 ? 4.755 14.081 -20.800 1.000 8.812 154 CYS A CA 1
ATOM 1201 C C . CYS A 1 155 ? 4.577 13.588 -22.237 1.000 8.338 154 CYS A C 1
ATOM 1202 O O . CYS A 1 155 ? 5.556 13.517 -22.980 1.000 7.627 154 CYS A O 1
ATOM 1205 N N . LEU A 1 156 ? 3.359 13.216 -22.613 1.000 9.353 155 LEU A N 1
ATOM 1206 C CA . LEU A 1 156 ? 3.024 12.735 -23.974 1.000 9.213 155 LEU A CA 1
ATOM 1207 C C . LEU A 1 156 ? 3.446 13.753 -25.051 1.000 9.390 155 LEU A C 1
ATOM 1208 O O . LEU A 1 156 ? 3.888 13.320 -26.147 1.000 8.604 155 LEU A O 1
ATOM 1213 N N . GLY A 1 157 ? 3.190 15.043 -24.800 1.000 8.986 156 GLY A N 1
ATOM 1214 C CA . GLY A 1 157 ? 3.454 16.139 -25.741 1.000 9.705 156 GLY A CA 1
ATOM 1215 C C . GLY A 1 157 ? 4.923 16.179 -26.161 1.000 9.088 156 GLY A C 1
ATOM 1216 O O . GLY A 1 157 ? 5.246 16.044 -27.329 1.000 9.017 156 GLY A O 1
ATOM 1217 N N . PRO A 1 158 ? 5.858 16.351 -25.220 1.000 8.463 157 PRO A N 1
ATOM 1218 C CA . PRO A 1 158 ? 7.276 16.290 -25.562 1.000 8.445 157 PRO A CA 1
ATOM 1219 C C . PRO A 1 158 ? 7.718 14.989 -26.262 1.000 8.996 157 PRO A C 1
ATOM 1220 O O . PRO A 1 158 ? 8.542 15.060 -27.199 1.000 9.203 157 PRO A O 1
ATOM 1224 N N . VAL A 1 159 ? 7.185 13.834 -25.859 1.000 9.154 158 VAL A N 1
ATOM 1225 C CA . VAL A 1 159 ? 7.491 12.535 -26.531 1.000 9.537 158 VAL A CA 1
ATOM 1226 C C . VAL A 1 159 ? 7.045 12.582 -28.011 1.000 10.006 158 VAL A C 1
ATOM 1227 O O . VAL A 1 159 ? 7.853 12.229 -28.928 1.000 9.391 158 VAL A O 1
ATOM 1231 N N . CYS A 1 160 ? 5.822 13.039 -28.268 1.000 10.568 159 CYS A N 1
ATOM 1232 C CA . CYS A 1 160 ? 5.230 13.139 -29.634 1.000 11.088 159 CYS A CA 1
ATOM 1233 C C . CYS A 1 160 ?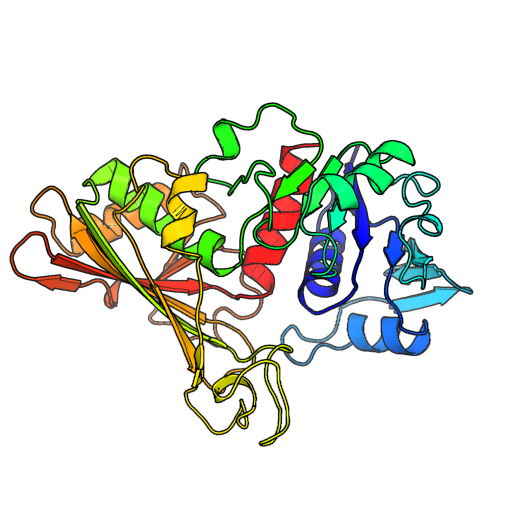 6.022 14.151 -30.481 1.000 11.247 159 CYS A C 1
ATOM 1234 O O . CYS A 1 160 ? 6.148 13.932 -31.720 1.000 11.163 159 CYS A O 1
ATOM 1237 N N . ARG A 1 161 ? 6.478 15.254 -29.883 1.000 11.026 160 ARG A N 1
ATOM 1238 C CA . ARG A 1 161 ? 7.234 16.306 -30.605 1.000 11.948 160 ARG A CA 1
ATOM 1239 C C . ARG A 1 161 ? 8.445 15.624 -31.273 1.000 11.407 160 ARG A C 1
ATOM 1240 O O . ARG A 1 161 ? 8.666 15.784 -32.520 1.000 11.006 160 ARG A O 1
ATOM 1248 N N . VAL A 1 162 ? 9.188 14.862 -30.488 1.000 11.260 161 VAL A N 1
ATOM 1249 C CA . VAL A 1 162 ? 10.424 14.159 -30.952 1.000 11.240 161 VAL A CA 1
ATOM 1250 C C . VAL A 1 162 ? 10.055 13.118 -32.000 1.000 11.395 161 VAL A C 1
ATOM 1251 O O . VAL A 1 162 ? 10.715 13.096 -33.081 1.000 10.367 161 VAL A O 1
ATOM 1255 N N . LEU A 1 163 ? 9.014 12.309 -31.757 1.000 10.637 162 LEU A N 1
ATOM 1256 C CA . LEU A 1 163 ? 8.697 11.217 -32.707 1.000 11.087 162 LEU A CA 1
ATOM 1257 C C . LEU A 1 163 ? 8.203 11.817 -34.039 1.000 11.129 162 LEU A C 1
ATOM 1258 O O . LEU A 1 163 ? 8.589 11.328 -35.147 1.000 10.096 162 LEU A O 1
ATOM 1263 N N . GLN A 1 164 ? 7.340 12.820 -33.948 1.000 11.972 163 GLN A N 1
ATOM 1264 C CA . GLN A 1 164 ? 6.738 13.477 -35.127 1.000 13.065 163 GLN A CA 1
ATOM 1265 C C . GLN A 1 164 ? 7.864 14.123 -35.940 1.000 13.008 163 GLN A C 1
ATOM 1266 O O . GLN A 1 164 ? 7.893 13.913 -37.161 1.000 13.294 163 GLN A O 1
ATOM 1272 N N . ASP A 1 165 ? 8.726 14.885 -35.282 1.000 13.719 164 ASP A N 1
ATOM 1273 C CA . ASP A 1 165 ? 9.768 15.680 -35.987 1.000 14.544 164 ASP A CA 1
ATOM 1274 C C . ASP A 1 165 ? 10.799 14.741 -36.629 1.000 14.014 164 ASP A C 1
ATOM 1275 O O . ASP A 1 165 ? 11.324 15.096 -37.686 1.000 11.125 164 ASP A O 1
ATOM 1280 N N . ASN A 1 166 ? 11.110 13.603 -36.010 1.000 11.961 165 ASN A N 1
ATOM 1281 C CA . ASN A 1 166 ? 12.153 12.701 -36.567 1.000 12.345 165 ASN A CA 1
ATOM 1282 C C . ASN A 1 166 ? 11.585 11.678 -37.565 1.000 12.614 165 ASN A C 1
ATOM 1283 O O . ASN A 1 166 ? 12.260 11.386 -38.569 1.000 10.837 165 ASN A O 1
ATOM 1288 N N . PHE A 1 167 ? 10.403 11.124 -37.307 1.000 11.254 166 PHE A N 1
ATOM 1289 C CA . PHE A 1 167 ? 9.936 9.893 -37.994 1.000 11.836 166 PHE A CA 1
ATOM 1290 C C . PHE A 1 167 ? 8.563 10.076 -38.625 1.000 12.023 166 PHE A C 1
ATOM 1291 O O . PHE A 1 167 ? 8.251 9.386 -39.610 1.000 12.454 166 PHE A O 1
ATOM 1299 N N . GLY A 1 168 ? 7.707 10.862 -37.988 1.000 12.365 167 GLY A N 1
ATOM 1300 C CA . GLY A 1 168 ? 6.289 10.949 -38.382 1.000 12.321 167 GLY A CA 1
ATOM 1301 C C . GLY A 1 168 ? 5.404 9.943 -37.652 1.0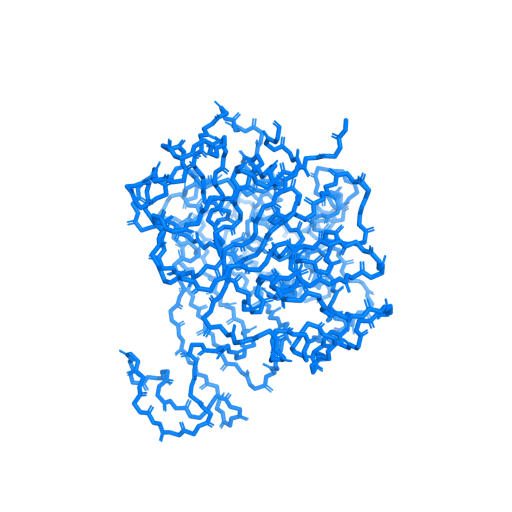00 11.613 167 GLY A C 1
ATOM 1302 O O . GLY A 1 168 ? 5.720 8.749 -37.683 1.000 10.595 167 GLY A O 1
ATOM 1303 N N . ILE A 1 169 ? 4.247 10.408 -37.155 1.000 11.328 168 ILE A N 1
ATOM 1304 C CA . ILE A 1 169 ? 3.252 9.568 -36.434 1.000 11.311 168 ILE A CA 1
ATOM 1305 C C . ILE A 1 169 ? 2.029 9.375 -37.304 1.000 11.538 168 ILE A C 1
ATOM 1306 O O . ILE A 1 169 ? 1.444 10.356 -37.681 1.000 11.201 168 ILE A O 1
ATOM 1311 N N . GLU A 1 170 ? 1.714 8.126 -37.629 1.000 11.611 169 GLU A N 1
ATOM 1312 C CA . GLU A 1 170 ? 0.536 7.780 -38.454 1.000 12.752 169 GLU A CA 1
ATOM 1313 C C . GLU A 1 170 ? -0.648 7.643 -37.498 1.000 12.969 169 GLU A C 1
ATOM 1314 O O . GLU A 1 170 ? -1.751 8.156 -37.817 1.000 12.236 169 GLU A O 1
ATOM 1320 N N . LYS A 1 171 ? -0.444 6.928 -36.387 1.000 11.903 170 LYS A N 1
ATOM 1321 C CA . LYS A 1 171 ? -1.527 6.703 -35.413 1.000 12.912 170 LYS A CA 1
ATOM 1322 C C . LYS A 1 171 ? -0.947 6.120 -34.130 1.000 12.204 170 LYS A C 1
ATOM 1323 O O . LYS A 1 171 ? 0.166 5.568 -34.191 1.000 11.570 170 LYS A O 1
ATOM 1329 N N . GLY A 1 172 ? -1.677 6.233 -33.019 1.000 10.671 171 GLY A N 1
ATOM 1330 C CA . GLY A 1 172 ? -1.182 5.670 -31.754 1.000 10.446 171 GLY A CA 1
ATOM 1331 C C . GLY A 1 172 ? -2.235 5.679 -30.671 1.000 10.524 171 GLY A C 1
ATOM 1332 O O . GLY A 1 172 ? -3.259 6.410 -30.814 1.000 9.924 171 GLY A O 1
ATOM 1333 N N . LEU A 1 173 ? -2.012 4.840 -29.660 1.000 9.649 172 LEU A N 1
ATOM 1334 C CA . LEU A 1 173 ? -2.898 4.723 -28.490 1.000 9.859 172 LEU A CA 1
ATOM 1335 C C . LEU A 1 173 ? -2.002 4.709 -27.254 1.000 10.407 172 LEU A C 1
ATOM 1336 O O . LEU A 1 173 ? -0.878 4.146 -27.313 1.000 9.962 172 LEU A O 1
ATOM 1341 N N . MET A 1 174 ? -2.433 5.424 -26.235 1.000 11.077 173 MET A N 1
ATOM 1342 C CA . MET A 1 174 ? -1.661 5.672 -25.007 1.000 11.881 173 MET A CA 1
ATOM 1343 C C . MET A 1 174 ? -2.395 5.049 -23.830 1.000 11.002 173 MET A C 1
ATOM 1344 O O . MET A 1 174 ? -3.642 5.185 -23.721 1.000 10.893 173 MET A O 1
ATOM 1349 N N . THR A 1 175 ? -1.648 4.459 -22.907 1.000 10.361 174 THR A N 1
ATOM 1350 C CA . THR A 1 175 ? -2.141 4.176 -21.542 1.000 10.172 174 THR A CA 1
ATOM 1351 C C . THR A 1 175 ? -1.199 4.905 -20.596 1.000 10.687 174 THR A C 1
ATOM 1352 O O . THR A 1 175 ? 0.036 4.73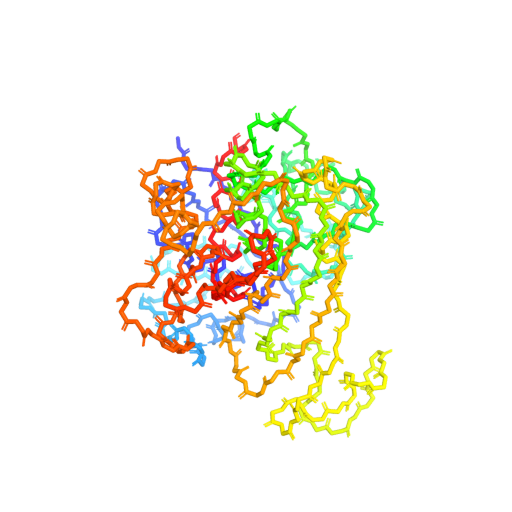4 -20.756 1.000 10.386 174 THR A O 1
ATOM 1356 N N . THR A 1 176 ? -1.738 5.670 -19.645 1.000 11.138 175 THR A N 1
ATOM 1357 C CA . THR A 1 176 ? -0.963 6.149 -18.496 1.000 12.237 175 THR A CA 1
ATOM 1358 C C . THR A 1 176 ? -1.180 5.189 -17.337 1.000 12.581 175 THR A C 1
ATOM 1359 O O . THR A 1 176 ? -2.337 4.976 -16.934 1.000 14.167 175 THR A O 1
ATOM 1363 N N . ILE A 1 177 ? -0.093 4.688 -16.786 1.000 11.498 176 ILE A N 1
ATOM 1364 C CA . ILE A 1 177 ? -0.064 3.979 -15.492 1.000 12.184 176 ILE A CA 1
ATOM 1365 C C . ILE A 1 177 ? 0.186 5.064 -14.466 1.000 11.566 176 ILE A C 1
ATOM 1366 O O . ILE A 1 177 ? 1.320 5.631 -14.420 1.000 11.495 176 ILE A O 1
ATOM 1371 N N . HIS A 1 178 ? -0.893 5.473 -13.816 1.000 10.540 177 HIS A N 1
ATOM 1372 C CA . HIS A 1 178 ? -0.971 6.748 -13.110 1.000 10.323 177 HIS A CA 1
ATOM 1373 C C . HIS A 1 178 ? -1.128 6.569 -11.602 1.000 10.243 177 HIS A C 1
ATOM 1374 O O . HIS A 1 178 ? -1.926 5.743 -11.176 1.000 10.005 177 HIS A O 1
ATOM 1381 N N . ALA A 1 179 ? -0.405 7.388 -10.831 1.000 10.275 178 ALA A N 1
ATOM 1382 C CA . ALA A 1 179 ? -0.544 7.488 -9.370 1.000 9.627 178 ALA A CA 1
ATOM 1383 C C . ALA A 1 179 ? -1.996 7.830 -9.034 1.000 10.297 178 ALA A C 1
ATOM 1384 O O . ALA A 1 179 ? -2.671 8.504 -9.842 1.000 9.758 178 ALA A O 1
ATOM 1386 N N . TYR A 1 180 ? -2.475 7.398 -7.875 1.000 10.164 179 TYR A N 1
ATOM 1387 C CA . TYR A 1 180 ? -3.816 7.812 -7.407 1.000 10.255 179 TYR A CA 1
ATOM 1388 C C . TYR A 1 180 ? -3.785 9.322 -7.109 1.000 11.103 179 TYR A C 1
ATOM 1389 O O . TYR A 1 180 ? -2.712 9.921 -6.931 1.000 10.502 179 TYR A O 1
ATOM 1398 N N . THR A 1 181 ? -4.962 9.943 -7.106 1.000 11.018 180 THR A N 1
ATOM 1399 C CA . THR A 1 181 ? -5.123 11.403 -6.931 1.000 12.138 180 THR A CA 1
ATOM 1400 C C . THR A 1 181 ? -6.301 11.651 -6.007 1.000 13.026 180 THR A C 1
ATOM 1401 O O . THR A 1 181 ? -7.040 10.727 -5.690 1.000 13.800 180 THR A O 1
ATOM 1405 N N . ASN A 1 182 ? -6.417 12.887 -5.575 1.000 15.310 181 ASN A N 1
ATOM 1406 C CA . ASN A 1 182 ? -7.539 13.382 -4.754 1.000 17.523 181 ASN A CA 1
ATOM 1407 C C . ASN A 1 182 ? -8.884 13.238 -5.475 1.000 16.884 181 ASN A C 1
ATOM 1408 O O . ASN A 1 182 ? -9.902 13.358 -4.818 1.000 18.634 181 ASN A O 1
ATOM 1413 N N . GLY A 1 183 ? -8.921 13.011 -6.775 1.000 16.753 182 GLY A N 1
ATOM 1414 C CA . GLY A 1 183 ? -10.185 12.688 -7.468 1.000 18.695 182 GLY A CA 1
ATOM 1415 C C . GLY A 1 183 ? -10.687 11.292 -7.115 1.000 19.739 182 GLY A C 1
ATOM 1416 O O . GLY A 1 183 ? -11.785 10.932 -7.548 1.000 21.097 182 GLY A O 1
ATOM 1417 N N . GLN A 1 184 ? -9.926 10.498 -6.358 1.000 17.048 183 GLN A N 1
ATOM 1418 C CA . GLN A 1 184 ? -10.296 9.089 -6.112 1.000 15.550 183 GLN A CA 1
ATOM 1419 C C . GLN A 1 184 ? -10.728 8.897 -4.648 1.000 16.909 183 GLN A C 1
ATOM 1420 O O . GLN A 1 184 ? -10.650 9.842 -3.893 1.000 21.737 183 GLN A O 1
ATOM 1426 N N . SER A 1 185 ? -11.287 7.746 -4.293 1.000 17.242 184 SER A N 1
ATOM 1427 C CA . SER A 1 185 ? -11.818 7.460 -2.933 1.000 17.248 184 SER A CA 1
ATOM 1428 C C . SER A 1 185 ? -10.819 6.594 -2.176 1.000 14.081 184 SER A C 1
ATOM 1429 O O . SER A 1 185 ? -10.241 5.687 -2.767 1.000 12.853 184 SER A O 1
ATOM 1432 N N . ILE A 1 186 ? -10.616 6.885 -0.897 1.000 14.410 185 ILE A N 1
ATOM 1433 C CA . ILE A 1 186 ? -9.708 6.090 -0.028 1.000 15.565 185 ILE A CA 1
ATOM 1434 C C . ILE A 1 186 ? -10.322 4.706 0.231 1.000 14.392 185 ILE A C 1
ATOM 1435 O O . ILE A 1 186 ? -9.581 3.699 0.192 1.000 13.804 185 ILE A O 1
ATOM 1440 N N . ILE A 1 187 ? -11.638 4.641 0.419 1.000 14.784 186 ILE A N 1
ATOM 1441 C CA . ILE A 1 187 ? -12.399 3.372 0.588 1.000 18.346 186 ILE A CA 1
ATOM 1442 C C . ILE A 1 187 ? -13.565 3.415 -0.410 1.000 17.418 186 ILE A C 1
ATOM 1443 O O . ILE A 1 187 ? -13.764 4.485 -1.030 1.000 21.215 186 ILE A O 1
ATOM 1448 N N . ASP A 1 188 ? -14.212 2.286 -0.677 1.000 13.009 187 ASP A N 1
ATOM 1449 C CA . ASP A 1 188 ? -15.357 2.223 -1.622 1.000 12.617 187 ASP A CA 1
ATOM 1450 C C . ASP A 1 188 ? -16.447 3.184 -1.125 1.000 13.562 187 ASP A C 1
ATOM 1451 O O . ASP A 1 188 ? -17.044 2.902 -0.028 1.000 11.605 187 ASP A O 1
ATOM 1456 N N . ALA A 1 189 ? -16.646 4.303 -1.850 1.000 13.112 188 ALA A N 1
ATOM 1457 C CA . ALA A 1 189 ? -17.596 5.363 -1.445 1.000 15.554 188 ALA A CA 1
ATOM 1458 C C . ALA A 1 189 ? -17.985 6.169 -2.668 1.000 16.881 188 ALA A C 1
ATOM 1459 O O . ALA A 1 189 ? -17.207 6.198 -3.608 1.000 16.450 188 ALA A O 1
ATOM 1461 N N . LYS A 1 190 ? -19.119 6.853 -2.577 1.000 19.734 189 LYS A N 1
ATOM 1462 C CA . LYS A 1 190 ? -19.694 7.694 -3.655 1.000 21.283 189 LYS A CA 1
ATOM 1463 C C . LYS A 1 190 ? -18.610 8.609 -4.244 1.000 18.834 189 LYS A C 1
ATOM 1464 O O . LYS A 1 190 ? -17.940 9.287 -3.503 1.000 15.391 189 LYS A O 1
ATOM 1470 N N . ALA A 1 191 ? -18.421 8.574 -5.560 1.000 19.340 190 ALA A N 1
ATOM 1471 C CA . ALA A 1 191 ? -17.620 9.542 -6.320 1.000 19.875 190 ALA A CA 1
ATOM 1472 C C . ALA A 1 191 ? -18.369 9.818 -7.620 1.000 20.296 190 ALA A C 1
ATOM 1473 O O . ALA A 1 191 ? -19.499 9.333 -7.782 1.000 20.843 190 ALA A O 1
ATOM 1475 N N . LYS A 1 192 ? -17.762 10.550 -8.534 1.000 24.918 191 LYS A N 1
ATOM 1476 C CA . LYS A 1 192 ? -18.496 11.093 -9.711 1.000 26.416 191 LYS A CA 1
ATOM 1477 C C . LYS A 1 192 ? -18.797 9.956 -10.704 1.000 24.711 191 LYS A C 1
ATOM 1478 O O . LYS A 1 192 ? -19.651 10.151 -11.575 1.000 24.332 191 LYS A O 1
ATOM 1484 N N . ASP A 1 193 ? -18.128 8.802 -10.604 1.000 20.299 192 ASP A N 1
ATOM 1485 C CA . ASP A 1 193 ? -18.400 7.624 -11.478 1.000 18.127 192 ASP A CA 1
ATOM 1486 C C . ASP A 1 193 ? -18.102 6.338 -10.695 1.000 15.604 192 ASP A C 1
ATOM 1487 O O . ASP A 1 193 ? -17.550 6.379 -9.554 1.000 16.894 192 ASP A O 1
ATOM 1492 N N . LYS A 1 194 ? -18.507 5.227 -11.280 1.000 13.427 193 LYS A N 1
ATOM 1493 C CA . LYS A 1 194 ? -18.395 3.889 -10.685 1.000 13.238 193 LYS A CA 1
ATOM 1494 C C . LYS A 1 194 ? -16.947 3.645 -10.294 1.000 12.946 193 LYS A C 1
ATOM 1495 O O . LYS A 1 194 ? -16.720 3.467 -9.102 1.000 11.931 193 LYS A O 1
ATOM 1501 N N . ARG A 1 195 ? -16.028 3.651 -11.265 1.000 11.760 194 ARG A N 1
ATOM 1502 C CA . ARG A 1 195 ? -14.628 3.182 -11.011 1.000 12.322 194 ARG A CA 1
ATOM 1503 C C . ARG A 1 195 ? -13.923 4.116 -10.000 1.000 12.583 194 ARG A C 1
ATOM 1504 O O . ARG A 1 195 ? -13.237 3.627 -9.033 1.000 10.663 194 ARG A O 1
ATOM 1512 N N . ARG A 1 196 ? -14.124 5.421 -10.106 1.000 13.545 195 ARG A N 1
ATOM 1513 C CA . ARG A 1 196 ? -13.500 6.371 -9.138 1.000 15.886 195 ARG A CA 1
ATOM 1514 C C . ARG A 1 196 ? -14.062 6.180 -7.720 1.000 13.525 195 ARG A C 1
ATOM 1515 O O . ARG A 1 196 ? -13.436 6.715 -6.788 1.000 11.446 195 ARG A O 1
ATOM 1523 N N . SER A 1 197 ? -15.193 5.485 -7.554 1.000 12.341 196 SER A N 1
ATOM 1524 C CA . SER A 1 197 ? -15.800 5.233 -6.213 1.000 12.931 196 SER A CA 1
ATOM 1525 C C . SER A 1 197 ? -15.009 4.145 -5.470 1.000 13.053 196 SER A C 1
ATOM 1526 O O . SER A 1 197 ? -15.306 3.952 -4.286 1.000 13.707 196 SER A O 1
ATOM 1529 N N . ARG A 1 198 ? -14.043 3.467 -6.129 1.000 10.867 197 ARG A N 1
ATOM 1530 C CA . ARG A 1 198 ? -13.384 2.264 -5.561 1.000 11.072 197 ARG A CA 1
ATOM 1531 C C . ARG A 1 198 ? -12.043 2.618 -4.909 1.000 10.045 197 ARG A C 1
ATOM 1532 O O . ARG A 1 198 ? -11.409 3.614 -5.284 1.000 9.301 197 ARG A O 1
ATOM 1540 N N . ALA A 1 199 ? -11.742 1.908 -3.835 1.000 9.606 198 ALA A N 1
ATOM 1541 C CA . ALA A 1 199 ? -10.584 2.138 -2.954 1.000 9.800 198 ALA A CA 1
ATOM 1542 C C . ALA A 1 199 ? -9.292 2.260 -3.793 1.000 9.622 198 ALA A C 1
ATOM 1543 O O . ALA A 1 199 ? -8.846 1.306 -4.421 1.000 9.104 198 ALA A O 1
ATOM 1545 N N . ALA A 1 200 ? -8.704 3.447 -3.801 1.000 9.483 199 ALA A N 1
ATOM 1546 C CA . ALA A 1 200 ? -7.604 3.806 -4.721 1.000 9.749 199 ALA A CA 1
ATOM 1547 C C . ALA A 1 200 ? -6.292 3.086 -4.394 1.000 9.510 199 ALA A C 1
ATOM 1548 O O . ALA A 1 200 ? -5.467 2.881 -5.334 1.000 10.513 199 ALA A O 1
ATOM 1550 N N . ALA A 1 201 ? -6.004 2.809 -3.124 1.000 8.953 200 ALA A N 1
ATOM 1551 C CA . ALA A 1 201 ? -4.697 2.234 -2.730 1.000 9.776 200 ALA A CA 1
ATOM 1552 C C . ALA A 1 201 ? -4.750 0.692 -2.713 1.000 10.071 200 ALA A C 1
ATOM 1553 O O . ALA A 1 201 ? -3.719 0.061 -2.350 1.000 8.648 200 ALA A O 1
ATOM 1555 N N . GLN A 1 202 ? -5.878 0.093 -3.158 1.000 9.657 201 GLN A N 1
ATOM 1556 C CA . GLN A 1 202 ? -6.075 -1.378 -3.116 1.000 10.935 201 GLN A CA 1
ATOM 1557 C C . GLN A 1 202 ? -6.603 -1.897 -4.463 1.000 8.891 201 GLN A C 1
ATOM 1558 O O . GLN A 1 202 ? -7.110 -3.003 -4.504 1.000 8.106 201 GLN A O 1
ATOM 1564 N N . ASN A 1 203 ? -6.482 -1.126 -5.541 1.000 8.205 202 ASN A N 1
ATOM 1565 C CA . ASN A 1 203 ? -7.009 -1.538 -6.856 1.000 8.191 202 ASN A CA 1
ATOM 1566 C C . ASN A 1 203 ? -6.169 -0.939 -7.988 1.000 8.491 202 ASN A C 1
ATOM 1567 O O . ASN A 1 203 ? -5.652 0.178 -7.803 1.000 8.627 202 ASN A O 1
ATOM 1572 N N . ILE A 1 204 ? -6.124 -1.625 -9.127 1.000 8.111 203 ILE A N 1
ATOM 1573 C CA . ILE A 1 204 ? -5.918 -0.982 -10.452 1.000 8.038 203 ILE A CA 1
ATOM 1574 C C . ILE A 1 204 ? -7.272 -0.459 -10.957 1.000 8.081 203 ILE A C 1
ATOM 1575 O O . ILE A 1 204 ? -8.243 -1.259 -11.028 1.000 7.756 203 ILE A O 1
ATOM 1580 N N . ILE A 1 205 ? -7.350 0.827 -11.287 1.000 7.896 204 ILE A N 1
ATOM 1581 C CA . ILE A 1 205 ? -8.642 1.523 -11.566 1.000 8.451 204 ILE A CA 1
ATOM 1582 C C . ILE A 1 205 ? -8.547 2.218 -12.922 1.000 8.309 204 ILE A C 1
ATOM 1583 O O . ILE A 1 205 ? -7.940 3.267 -13.057 1.000 7.383 204 ILE A O 1
ATOM 1588 N N . PRO A 1 206 ? -9.140 1.631 -13.972 1.000 8.653 205 PRO A N 1
ATOM 1589 C CA . PRO A 1 206 ? -9.282 2.339 -15.243 1.000 8.990 205 PRO A CA 1
ATOM 1590 C C . PRO A 1 206 ? -10.003 3.677 -15.017 1.000 9.931 205 PRO A C 1
ATOM 1591 O O . PRO A 1 206 ? -11.045 3.705 -14.333 1.000 9.402 205 PRO A O 1
ATOM 1595 N N . THR A 1 207 ? -9.509 4.716 -15.668 1.000 11.294 206 THR A N 1
ATOM 1596 C CA . THR A 1 207 ? -10.096 6.061 -15.649 1.000 14.412 206 THR A CA 1
ATOM 1597 C C . THR A 1 207 ? -9.813 6.710 -17.010 1.000 14.646 206 THR A C 1
ATOM 1598 O O . THR A 1 207 ? -8.816 6.393 -17.672 1.000 10.738 206 THR A O 1
ATOM 1602 N N . SER A 1 208 ? -10.654 7.632 -17.427 1.000 16.112 207 SER A N 1
ATOM 1603 C CA . SER A 1 208 ? -10.472 8.286 -18.745 1.000 19.660 207 SER A CA 1
ATOM 1604 C C . SER A 1 208 ? -9.384 9.359 -18.629 1.000 20.559 207 SER A C 1
ATOM 1605 O O . SER A 1 208 ? -9.041 9.757 -17.527 1.000 19.672 207 SER A O 1
ATOM 1608 N N . THR A 1 209 ? -8.768 9.697 -19.754 1.000 20.629 208 THR A N 1
ATOM 1609 C CA . THR A 1 209 ? -7.947 10.918 -19.939 1.000 22.084 208 THR A CA 1
ATOM 1610 C C . THR A 1 209 ? -8.246 11.382 -21.365 1.000 20.398 208 THR A C 1
ATOM 1611 O O . THR A 1 209 ? -8.243 10.515 -22.258 1.000 22.431 208 THR A O 1
ATOM 1615 N N . GLY A 1 210 ? -8.510 12.654 -21.610 1.000 21.323 209 GLY A N 1
ATOM 1616 C CA . GLY A 1 210 ? -8.616 13.155 -23.005 1.000 23.901 209 GLY A CA 1
ATOM 1617 C C . GLY A 1 210 ? -7.268 13.647 -23.560 1.000 26.196 209 GLY A C 1
ATOM 1618 O O . GLY A 1 210 ? -7.265 14.274 -24.684 1.000 28.914 209 GLY A O 1
ATOM 1619 N N . ALA A 1 211 ? -6.168 13.423 -22.815 1.000 25.909 210 ALA A N 1
ATOM 1620 C CA . ALA A 1 211 ? -4.823 13.998 -23.093 1.000 24.390 210 ALA A CA 1
ATOM 1621 C C . ALA A 1 211 ? -4.435 13.705 -24.548 1.000 22.675 210 ALA A C 1
ATOM 1622 O O . ALA A 1 211 ? -3.778 14.561 -25.171 1.000 20.002 210 ALA A O 1
ATOM 1624 N N . ALA A 1 212 ? -4.799 12.538 -25.063 1.000 21.786 211 ALA A N 1
ATOM 1625 C CA . ALA A 1 212 ? -4.282 12.054 -26.357 1.000 24.488 211 ALA A CA 1
ATOM 1626 C C . ALA A 1 212 ? -5.065 12.729 -27.488 1.000 27.914 211 ALA A C 1
ATOM 1627 O O . ALA A 1 212 ? -4.418 13.263 -28.405 1.000 22.867 211 ALA A O 1
ATOM 1629 N N . LYS A 1 213 ? -6.396 12.740 -27.415 1.000 32.183 212 LYS A N 1
ATOM 1630 C CA . LYS A 1 213 ? -7.246 13.332 -28.500 1.000 34.901 212 LYS A CA 1
ATOM 1631 C C . LYS A 1 213 ? -6.948 14.842 -28.580 1.000 29.767 212 LYS A C 1
ATOM 1632 O O . LYS A 1 213 ? -6.775 15.335 -29.749 1.000 25.667 212 LYS A O 1
ATOM 1638 N N . ALA A 1 214 ? -6.829 15.496 -27.398 1.000 23.184 213 ALA A N 1
ATOM 1639 C CA . ALA A 1 214 ? -6.509 16.925 -27.162 1.000 21.390 213 ALA A CA 1
ATOM 1640 C C . ALA A 1 214 ? -5.072 17.303 -27.603 1.000 23.541 213 ALA A C 1
ATOM 1641 O O . ALA A 1 214 ? -4.660 18.495 -27.451 1.000 24.722 213 ALA A O 1
ATOM 1643 N N . MET A 1 215 ? -4.269 16.336 -28.028 1.000 19.570 214 MET A N 1
ATOM 1644 C CA . MET A 1 215 ? -2.920 16.629 -28.545 1.000 18.562 214 MET A CA 1
ATOM 1645 C C . MET A 1 215 ? -3.109 17.443 -29.815 1.000 18.010 214 MET A C 1
ATOM 1646 O O . MET A 1 215 ? -2.207 18.194 -30.141 1.000 16.034 214 MET A O 1
ATOM 1651 N N . LYS A 1 216 ? -4.276 17.337 -30.464 1.000 19.165 215 LYS A N 1
ATOM 1652 C CA . LYS A 1 216 ? -4.623 18.146 -31.664 1.000 20.044 215 LYS A CA 1
ATOM 1653 C C . LYS A 1 216 ? -4.548 19.622 -31.321 1.000 18.280 215 LYS A C 1
ATOM 1654 O O . LYS A 1 216 ? -4.210 20.385 -32.227 1.000 18.662 215 LYS A O 1
ATOM 1660 N N . LEU A 1 217 ? -4.810 20.019 -30.060 1.000 15.516 216 LEU A N 1
ATOM 1661 C CA . LEU A 1 217 ? -4.669 21.443 -29.686 1.000 16.105 216 LEU A CA 1
ATOM 1662 C C . LEU A 1 217 ? -3.198 21.862 -29.816 1.000 15.825 216 LEU A C 1
ATOM 1663 O O . LEU A 1 217 ? -2.949 22.979 -30.259 1.000 17.191 216 LEU A O 1
ATOM 1668 N N . VAL A 1 218 ? -2.213 21.060 -29.407 1.000 13.525 217 VAL A N 1
ATOM 1669 C CA . VAL A 1 218 ? -0.802 21.568 -29.404 1.000 13.322 217 VAL A CA 1
ATOM 1670 C C . VAL A 1 218 ? -0.017 21.029 -30.605 1.000 13.805 217 VAL A C 1
ATOM 1671 O O . VAL A 1 218 ? 1.055 21.596 -30.927 1.000 14.254 217 VAL A O 1
ATOM 1675 N N . MET A 1 219 ? -0.499 19.969 -31.220 1.000 14.620 218 MET A N 1
ATOM 1676 C CA . MET A 1 219 ? 0.098 19.386 -32.447 1.000 16.475 218 MET A CA 1
ATOM 1677 C C . MET A 1 219 ? -1.037 19.056 -33.411 1.000 15.643 218 MET A C 1
ATOM 1678 O O . MET A 1 219 ? -1.531 17.937 -33.438 1.000 15.888 218 MET A O 1
ATOM 1683 N N . PRO A 1 220 ? -1.503 20.043 -34.216 1.000 19.989 219 PRO A N 1
ATOM 1684 C CA . PRO A 1 220 ? -2.675 19.861 -35.087 1.000 19.866 219 PRO A CA 1
ATOM 1685 C C . PRO A 1 220 ? -2.506 18.706 -36.086 1.000 18.938 219 PRO A C 1
ATOM 1686 O O . PRO A 1 220 ? -3.504 18.101 -36.425 1.000 19.095 219 PRO A O 1
ATOM 1690 N N . GLU A 1 221 ? -1.261 18.373 -36.437 1.000 20.399 220 GLU A N 1
ATOM 1691 C CA . GLU A 1 221 ? -0.926 17.257 -37.366 1.000 21.332 220 GLU A CA 1
ATOM 1692 C C . GLU A 1 221 ? -1.388 15.944 -36.729 1.000 22.090 220 GLU A C 1
ATOM 1693 O O . GLU A 1 221 ? -1.596 14.968 -37.469 1.000 20.836 220 GLU A O 1
ATOM 1699 N N . LEU A 1 222 ? -1.631 15.920 -35.418 1.000 18.738 221 LEU A N 1
ATOM 1700 C CA . LEU A 1 222 ? -2.056 14.676 -34.743 1.000 19.049 221 LEU A CA 1
ATOM 1701 C C . LEU A 1 222 ? -3.565 14.634 -34.555 1.000 18.516 221 LEU A C 1
ATOM 1702 O O . LEU A 1 222 ? -4.073 13.704 -33.920 1.000 16.243 221 LEU A O 1
ATOM 1707 N N . ASN A 1 223 ? -4.277 15.534 -35.212 1.000 22.032 222 ASN A N 1
ATOM 1708 C CA . ASN A 1 223 ? -5.755 15.561 -35.136 1.000 22.217 222 ASN A CA 1
ATOM 1709 C C . ASN A 1 223 ? -6.278 14.230 -35.659 1.000 20.713 222 ASN A C 1
ATOM 1710 O O . ASN A 1 223 ? -5.890 13.836 -36.782 1.000 18.117 222 ASN A O 1
ATOM 1715 N N . GLY A 1 224 ? -7.070 13.529 -34.858 1.000 18.592 223 GLY A N 1
ATOM 1716 C CA . GLY A 1 224 ? -7.670 12.245 -35.262 1.000 18.882 223 GLY A CA 1
ATOM 1717 C C . GLY A 1 224 ? -6.689 11.092 -35.248 1.000 18.479 223 GLY A C 1
ATOM 1718 O O . GLY A 1 224 ? -7.065 10.008 -35.694 1.000 17.888 223 GLY A O 1
ATOM 1719 N N . LYS A 1 225 ? -5.453 11.256 -34.772 1.000 17.541 224 LYS A N 1
ATOM 1720 C CA . LYS A 1 225 ? -4.497 10.118 -34.851 1.000 17.977 224 LYS A CA 1
ATOM 1721 C C . LYS A 1 225 ? -4.184 9.468 -33.498 1.000 16.247 224 LYS A C 1
ATOM 1722 O O . LYS A 1 225 ? -3.437 8.492 -33.509 1.000 15.084 224 LYS A O 1
ATOM 1728 N N . LEU A 1 226 ? -4.654 10.000 -32.378 1.000 16.295 225 LEU A N 1
ATOM 1729 C CA . LEU A 1 226 ? -4.282 9.490 -31.021 1.000 16.035 225 LEU A CA 1
ATOM 1730 C C . LEU A 1 226 ? -5.545 9.396 -30.177 1.000 18.348 225 LEU A C 1
ATOM 1731 O O . LEU A 1 226 ? -6.420 10.286 -30.305 1.000 17.718 225 LEU A O 1
ATOM 1736 N N . HIS A 1 227 ? -5.636 8.357 -29.340 1.000 16.697 226 HIS A N 1
ATOM 1737 C CA A HIS A 1 227 ? -6.584 8.224 -28.203 0.500 15.208 226 HIS A CA 1
ATOM 1738 C CA B HIS A 1 227 ? -6.492 8.425 -28.131 0.500 15.538 226 HIS A CA 1
ATOM 1739 C C . HIS A 1 227 ? -5.774 7.651 -27.032 1.000 15.021 226 HIS A C 1
ATOM 1740 O O . HIS A 1 227 ? -4.603 7.158 -27.260 1.000 12.269 226 HIS A O 1
ATOM 1753 N N . GLY A 1 228 ? -6.365 7.629 -25.862 1.000 13.999 227 GLY A N 1
ATOM 1754 C CA . GLY A 1 228 ? -5.664 7.098 -24.690 1.000 14.871 227 GLY A CA 1
ATOM 1755 C C . GLY A 1 228 ? -6.605 6.845 -23.544 1.000 13.842 227 GLY A C 1
ATOM 1756 O O . GLY A 1 228 ? -7.816 7.130 -23.647 1.000 11.220 227 GLY A O 1
ATOM 1757 N N . GLN A 1 229 ? -6.038 6.266 -22.501 1.000 14.411 228 GLN A N 1
ATOM 1758 C CA . GLN A 1 229 ? -6.781 5.952 -21.283 1.000 15.573 228 GLN A CA 1
ATOM 1759 C C . GLN A 1 229 ? -5.780 5.849 -20.153 1.000 13.238 228 GLN A C 1
ATOM 1760 O O . GLN A 1 229 ? -4.580 5.850 -20.400 1.000 11.530 228 GLN A O 1
ATOM 1766 N N . SER A 1 230 ? -6.297 5.816 -18.952 1.000 11.897 229 SER A N 1
ATOM 1767 C CA . SER A 1 230 ? -5.492 5.778 -17.720 1.000 12.172 229 SER A CA 1
ATOM 1768 C C . SER A 1 230 ? -5.834 4.528 -16.915 1.000 11.671 229 SER A C 1
ATOM 1769 O O . SER A 1 230 ? -6.976 4.041 -16.978 1.000 9.911 229 SER A O 1
ATOM 1772 N N . MET A 1 231 ? -4.827 3.986 -16.244 1.000 10.325 230 MET A N 1
ATOM 1773 C CA . MET A 1 231 ? -4.946 2.894 -15.269 1.000 10.678 230 MET A CA 1
ATOM 1774 C C . MET A 1 231 ? -4.322 3.401 -13.968 1.000 10.400 230 MET A C 1
ATOM 1775 O O . MET A 1 231 ? -3.115 3.558 -13.933 1.000 10.072 230 MET A O 1
ATOM 1780 N N . ARG A 1 232 ? -5.148 3.778 -12.989 1.000 11.052 231 ARG A N 1
ATOM 1781 C CA . ARG A 1 232 ? -4.709 4.316 -11.687 1.000 11.295 231 ARG A CA 1
ATOM 1782 C C . ARG A 1 232 ? -4.275 3.143 -10.821 1.000 10.685 231 ARG A C 1
ATOM 1783 O O . ARG A 1 232 ? -5.031 2.156 -10.745 1.000 9.896 231 ARG A O 1
ATOM 1791 N N . VAL A 1 233 ? -3.075 3.241 -10.235 1.000 9.778 232 VAL A N 1
ATOM 1792 C CA . VAL A 1 233 ? -2.450 2.147 -9.453 1.000 9.430 232 VAL A CA 1
ATOM 1793 C C . VAL A 1 233 ? -2.005 2.687 -8.083 1.000 9.135 232 VAL A C 1
ATOM 1794 O O . VAL A 1 233 ? -1.908 3.894 -7.880 1.000 8.944 232 VAL A O 1
ATOM 1798 N N . PRO A 1 234 ? -1.852 1.828 -7.056 1.000 8.921 233 PRO A N 1
ATOM 1799 C CA . PRO A 1 234 ? -1.526 2.303 -5.704 1.000 8.980 233 PRO A CA 1
ATOM 1800 C C . PRO A 1 234 ? -0.059 2.758 -5.513 1.000 9.011 233 PRO A C 1
ATOM 1801 O O . PRO A 1 234 ? 0.674 2.186 -4.726 1.000 10.401 233 PRO A O 1
ATOM 1805 N N . VAL A 1 235 ? 0.316 3.830 -6.185 1.000 7.991 234 VAL A N 1
ATOM 1806 C CA . VAL A 1 235 ? 1.437 4.718 -5.779 1.000 8.313 234 VAL A CA 1
ATOM 1807 C C . VAL A 1 235 ? 0.882 6.125 -5.589 1.000 8.085 234 VAL A C 1
ATOM 1808 O O . VAL A 1 235 ? -0.067 6.544 -6.300 1.000 8.024 234 VAL A O 1
ATOM 1812 N N . ILE A 1 236 ? 1.456 6.802 -4.617 1.000 8.345 235 ILE A N 1
ATOM 1813 C CA . ILE A 1 236 ? 1.028 8.148 -4.175 1.000 8.474 235 ILE A CA 1
ATOM 1814 C C . ILE A 1 236 ? 1.389 9.221 -5.196 1.000 8.453 235 ILE A C 1
ATOM 1815 O O . ILE A 1 236 ? 0.717 10.271 -5.199 1.000 8.354 235 ILE A O 1
ATOM 1820 N N . ASP A 1 237 ? 2.396 8.966 -6.024 1.000 8.271 236 ASP A N 1
ATOM 1821 C CA . ASP A 1 237 ? 2.909 9.953 -6.990 1.000 8.389 236 ASP A CA 1
ATOM 1822 C C . ASP A 1 237 ? 3.883 9.237 -7.920 1.000 8.362 236 ASP A C 1
ATOM 1823 O O . ASP A 1 237 ? 4.426 8.169 -7.548 1.000 8.269 236 ASP A O 1
ATOM 1828 N N . VAL A 1 238 ? 3.976 9.804 -9.113 1.000 7.914 237 VAL A N 1
ATOM 1829 C CA . VAL A 1 238 ? 4.774 9.370 -10.290 1.000 8.203 237 VAL A CA 1
ATOM 1830 C C . VAL A 1 238 ? 3.966 8.366 -11.111 1.000 8.577 237 VAL A C 1
ATOM 1831 O O . VAL A 1 238 ? 3.265 7.490 -10.550 1.000 8.902 237 VAL A O 1
ATOM 1835 N N . SER A 1 239 ? 3.987 8.601 -12.415 1.000 9.010 238 SER A N 1
ATOM 1836 C CA . SER A 1 239 ? 3.102 7.977 -13.422 1.000 8.724 238 SER A CA 1
ATOM 1837 C C . SER A 1 239 ? 3.977 7.688 -14.645 1.000 9.387 238 SER A C 1
ATOM 1838 O O . SER A 1 239 ? 5.134 8.200 -14.698 1.000 7.710 238 SER A O 1
ATOM 1841 N N . SER A 1 240 ? 3.461 6.918 -15.596 1.000 9.137 239 SER A N 1
ATOM 1842 C CA . SER A 1 240 ? 4.161 6.702 -16.888 1.000 10.098 239 SER A CA 1
ATOM 1843 C C . SER A 1 240 ? 3.188 6.802 -18.065 1.000 10.048 239 SER A C 1
ATOM 1844 O O . SER A 1 240 ? 2.040 6.243 -18.005 1.000 11.834 239 SER A O 1
ATOM 1847 N N . VAL A 1 241 ? 3.636 7.454 -19.115 1.000 9.118 240 VAL A N 1
ATOM 1848 C CA . VAL A 1 241 ? 3.012 7.373 -20.457 1.000 9.109 240 VAL A CA 1
ATOM 1849 C C . VAL A 1 241 ? 3.537 6.101 -21.137 1.000 9.784 240 VAL A C 1
ATOM 1850 O O . VAL A 1 241 ? 4.789 5.946 -21.221 1.000 9.380 240 VAL A O 1
ATOM 1854 N N . ASP A 1 242 ? 2.618 5.226 -21.566 1.000 9.338 241 ASP A N 1
ATOM 1855 C CA . ASP A 1 242 ? 2.928 4.033 -22.369 1.000 9.592 241 ASP A CA 1
ATOM 1856 C C . ASP A 1 242 ? 2.290 4.305 -23.739 1.000 9.818 241 ASP A C 1
ATOM 1857 O O . ASP A 1 242 ? 1.065 4.182 -23.838 1.000 8.660 241 ASP A O 1
ATOM 1862 N N . LEU A 1 243 ? 3.093 4.790 -24.696 1.000 9.469 242 LEU A N 1
ATOM 1863 C CA . LEU A 1 243 ? 2.622 5.212 -26.034 1.000 9.657 242 LEU A CA 1
ATOM 1864 C C . LEU A 1 243 ? 2.962 4.113 -27.017 1.000 10.056 242 LEU A C 1
ATOM 1865 O O . LEU A 1 243 ? 4.145 3.797 -27.159 1.000 11.088 242 LEU A O 1
ATOM 1870 N N . THR A 1 244 ? 1.962 3.607 -27.719 1.000 9.799 243 THR A N 1
ATOM 1871 C CA . THR A 1 244 ? 2.174 2.630 -28.803 1.000 9.527 243 THR A CA 1
ATOM 1872 C C . THR A 1 244 ? 1.746 3.305 -30.079 1.000 9.755 243 THR A C 1
ATOM 1873 O O . THR A 1 244 ? 0.665 3.830 -30.086 1.000 10.011 243 THR A O 1
ATOM 1877 N N . ALA A 1 245 ? 2.620 3.374 -31.077 1.000 10.193 244 ALA A N 1
ATOM 1878 C CA . ALA A 1 245 ? 2.356 4.195 -32.267 1.000 10.732 244 ALA A CA 1
ATOM 1879 C C . ALA A 1 245 ? 2.841 3.460 -33.518 1.000 10.987 244 ALA A C 1
ATOM 1880 O O . ALA A 1 245 ? 3.790 2.668 -33.457 1.000 10.778 244 ALA A O 1
ATOM 1882 N N . GLN A 1 246 ? 2.187 3.718 -34.623 1.000 11.367 245 GLN A N 1
ATOM 1883 C CA . GLN A 1 246 ? 2.708 3.376 -35.962 1.000 12.996 245 GLN A CA 1
ATOM 1884 C C . GLN A 1 246 ? 3.329 4.639 -36.548 1.000 11.288 245 GLN A C 1
ATOM 1885 O O . GLN A 1 246 ? 2.630 5.664 -36.654 1.000 11.356 245 GLN A O 1
ATOM 1891 N N . LEU A 1 247 ? 4.634 4.596 -36.810 1.000 11.713 246 LEU A N 1
ATOM 1892 C CA . LEU A 1 247 ? 5.394 5.715 -37.428 1.000 11.600 246 LEU A CA 1
ATOM 1893 C C . LEU A 1 247 ? 5.318 5.619 -38.970 1.000 11.979 246 LEU A C 1
ATOM 1894 O O . LEU A 1 247 ? 4.949 4.555 -39.486 1.000 10.121 246 LEU A O 1
ATOM 1899 N N . SER A 1 248 ? 5.701 6.700 -39.658 1.000 12.230 247 SER A N 1
ATOM 1900 C CA . SER A 1 248 ? 5.621 6.872 -41.139 1.000 13.237 247 SER A CA 1
ATOM 1901 C C . SER A 1 248 ? 6.719 6.084 -41.856 1.000 13.764 247 SER A C 1
ATOM 1902 O O . SER A 1 248 ? 6.586 5.926 -43.074 1.000 14.108 247 SER A O 1
ATOM 1905 N N . ARG A 1 249 ? 7.714 5.553 -41.136 1.000 13.702 248 ARG A N 1
ATOM 1906 C CA . ARG A 1 249 ? 8.818 4.785 -41.771 1.000 14.602 248 ARG A CA 1
ATOM 1907 C C . ARG A 1 249 ? 9.394 3.801 -40.765 1.000 15.101 248 ARG A C 1
ATOM 1908 O O . ARG A 1 249 ? 9.055 3.914 -39.566 1.000 14.617 248 ARG A O 1
ATOM 1916 N N . LYS A 1 250 ? 10.212 2.870 -41.263 1.000 15.246 249 LYS A N 1
ATOM 1917 C CA . LYS A 1 250 ? 10.955 1.893 -40.445 1.000 15.759 249 LYS A CA 1
ATOM 1918 C C . LYS A 1 250 ? 11.919 2.678 -39.569 1.000 14.282 249 LYS A C 1
ATOM 1919 O O . LYS A 1 250 ? 12.545 3.632 -40.071 1.000 13.484 249 LYS A O 1
ATOM 1925 N N . VAL A 1 251 ? 11.973 2.299 -38.297 1.000 13.250 250 VAL A N 1
ATOM 1926 C CA . VAL A 1 251 ? 12.939 2.835 -37.317 1.000 13.197 250 VAL A CA 1
ATOM 1927 C C . VAL A 1 251 ? 13.520 1.663 -36.535 1.000 13.198 250 VAL A C 1
ATOM 1928 O O . VAL A 1 251 ? 12.902 0.552 -36.550 1.000 13.358 250 VAL A O 1
ATOM 1932 N N . SER A 1 252 ? 14.611 1.928 -35.813 1.000 12.262 251 SER A N 1
ATOM 1933 C CA . SER A 1 252 ? 15.164 0.996 -34.810 1.000 11.379 251 SER A CA 1
ATOM 1934 C C . SER A 1 252 ? 14.943 1.553 -33.395 1.000 10.600 251 SER A C 1
ATOM 1935 O O . SER A 1 252 ? 14.772 2.767 -33.198 1.000 9.309 251 SER A O 1
ATOM 1938 N N . LYS A 1 253 ? 15.010 0.681 -32.400 1.000 10.796 252 LYS A N 1
ATOM 1939 C CA . LYS A 1 253 ? 15.035 1.105 -30.983 1.000 11.786 252 LYS A CA 1
ATOM 1940 C C . LYS A 1 253 ? 16.126 2.168 -30.783 1.000 11.695 252 LYS A C 1
ATOM 1941 O O . LYS A 1 253 ? 15.865 3.170 -30.131 1.000 10.966 252 LYS A O 1
ATOM 1947 N N . ASP A 1 254 ? 17.346 1.890 -31.244 1.000 11.363 253 ASP A N 1
ATOM 1948 C CA . ASP A 1 254 ? 18.513 2.762 -30.979 1.000 11.347 253 ASP A CA 1
ATOM 1949 C C . ASP A 1 254 ? 18.217 4.109 -31.624 1.000 11.523 253 ASP A C 1
ATOM 1950 O O . ASP A 1 254 ? 18.433 5.110 -30.984 1.000 11.799 253 ASP A O 1
ATOM 1955 N N . GLU A 1 255 ? 17.703 4.117 -32.845 1.000 11.195 254 GLU A N 1
ATOM 1956 C CA . GLU A 1 255 ? 17.387 5.382 -33.522 1.000 11.616 254 GLU A CA 1
ATOM 1957 C C . GLU A 1 255 ? 16.405 6.219 -32.672 1.000 11.547 254 GLU A C 1
ATOM 1958 O O . GLU A 1 255 ? 16.640 7.451 -32.532 1.000 10.407 254 GLU A O 1
ATOM 1964 N N . ILE A 1 256 ? 15.336 5.597 -32.165 1.000 10.063 255 ILE A N 1
ATOM 1965 C CA . ILE A 1 256 ? 14.312 6.281 -31.315 1.000 10.517 255 ILE A CA 1
ATOM 1966 C C . ILE A 1 256 ? 14.995 6.860 -30.085 1.000 9.778 255 ILE A C 1
ATOM 1967 O O . ILE A 1 256 ? 14.816 8.053 -29.789 1.000 10.296 255 ILE A O 1
ATOM 1972 N N . ASN A 1 257 ? 15.772 6.052 -29.383 1.000 9.634 256 ASN A N 1
ATOM 1973 C CA . ASN A 1 257 ? 16.402 6.527 -28.122 1.000 9.507 256 ASN A CA 1
ATOM 1974 C C . ASN A 1 257 ? 17.394 7.669 -28.413 1.000 9.786 256 ASN A C 1
ATOM 1975 O O . ASN A 1 257 ? 17.476 8.643 -27.624 1.000 8.419 256 ASN A O 1
ATOM 1980 N N . GLU A 1 258 ? 18.135 7.570 -29.515 1.000 10.440 257 GLU A N 1
ATOM 1981 C CA . GLU A 1 258 ? 19.123 8.622 -29.884 1.000 10.411 257 GLU A CA 1
ATOM 1982 C C . GLU A 1 258 ? 18.362 9.917 -30.188 1.000 10.393 257 GLU A C 1
ATOM 1983 O O . GLU A 1 258 ? 18.812 11.000 -29.777 1.000 10.810 257 GLU A O 1
ATOM 1989 N N . ALA A 1 259 ? 17.240 9.845 -30.891 1.000 10.273 258 ALA A N 1
ATOM 1990 C CA . ALA A 1 259 ? 16.394 11.036 -31.148 1.000 10.192 258 ALA A CA 1
ATOM 1991 C C . ALA A 1 259 ? 15.980 11.703 -29.814 1.000 9.621 258 ALA A C 1
ATOM 1992 O O . ALA A 1 259 ? 16.043 12.948 -29.694 1.000 9.025 258 ALA A O 1
ATOM 1994 N N . PHE A 1 260 ? 15.555 10.915 -28.822 1.000 10.104 259 PHE A N 1
ATOM 1995 C CA . PHE A 1 260 ? 15.204 11.458 -27.474 1.000 9.665 259 PHE A CA 1
ATOM 1996 C C . PHE A 1 260 ? 16.423 12.069 -26.790 1.000 9.362 259 PHE A C 1
ATOM 1997 O O . PHE A 1 260 ? 16.246 13.181 -26.283 1.000 8.706 259 PHE A O 1
ATOM 2005 N N . ARG A 1 261 ? 17.613 11.427 -26.813 1.000 9.103 260 ARG A N 1
ATOM 2006 C CA . ARG A 1 261 ? 18.790 12.017 -26.125 1.000 8.570 260 ARG A CA 1
ATOM 2007 C C . ARG A 1 261 ? 19.162 13.321 -26.850 1.000 8.992 260 ARG A C 1
ATOM 2008 O O . ARG A 1 261 ? 19.539 14.305 -26.176 1.000 9.298 260 ARG A O 1
ATOM 2016 N N . LYS A 1 262 ? 19.078 13.349 -28.164 1.000 8.790 261 LYS A N 1
ATOM 2017 C CA . LYS A 1 262 ? 19.390 14.586 -28.892 1.000 9.937 261 LYS A CA 1
ATOM 2018 C C . LYS A 1 262 ? 18.444 15.729 -28.489 1.000 9.649 261 LYS A C 1
ATOM 2019 O O . LYS A 1 262 ? 18.942 16.840 -28.216 1.000 9.312 261 LYS A O 1
ATOM 2025 N N . ALA A 1 263 ? 17.137 15.499 -28.434 1.000 9.366 262 ALA A N 1
ATOM 2026 C CA . ALA A 1 263 ? 16.160 16.521 -27.994 1.000 9.661 262 ALA A CA 1
ATOM 2027 C C . ALA A 1 263 ? 16.430 16.943 -26.545 1.000 10.101 262 ALA A C 1
ATOM 2028 O O . ALA A 1 263 ? 16.301 18.152 -26.237 1.000 10.750 262 ALA A O 1
ATOM 2030 N N . ALA A 1 264 ? 16.799 15.995 -25.687 1.000 10.386 263 ALA A N 1
ATOM 2031 C CA . ALA A 1 264 ? 17.128 16.219 -24.264 1.000 11.161 263 ALA A CA 1
ATOM 2032 C C . ALA A 1 264 ? 18.288 17.220 -24.118 1.000 11.894 263 ALA A C 1
ATOM 2033 O O . ALA A 1 264 ? 18.245 18.064 -23.167 1.000 11.321 263 ALA A O 1
ATOM 2035 N N . ALA A 1 265 ? 19.208 17.235 -25.076 1.000 12.152 264 ALA A N 1
ATOM 2036 C CA . ALA A 1 265 ? 20.411 18.105 -25.041 1.000 12.791 264 ALA A CA 1
ATOM 2037 C C . ALA A 1 265 ? 20.116 19.447 -25.713 1.000 12.518 264 ALA A C 1
ATOM 2038 O O . ALA A 1 265 ? 20.938 20.348 -25.527 1.000 14.518 264 ALA A O 1
ATOM 2040 N N . THR A 1 266 ? 19.039 19.580 -26.500 1.000 11.799 265 THR A N 1
ATOM 2041 C CA . THR A 1 266 ? 18.815 20.743 -27.414 1.000 11.777 265 THR A CA 1
ATOM 2042 C C . THR A 1 266 ? 17.413 21.315 -27.193 1.000 11.528 265 THR A C 1
ATOM 2043 O O . THR A 1 266 ? 17.198 21.896 -26.154 1.000 11.318 265 THR A O 1
ATOM 2047 N N . ASN A 1 267 ? 16.476 21.077 -28.099 1.000 12.150 266 ASN A N 1
ATOM 2048 C CA . ASN A 1 267 ? 15.138 21.724 -28.117 1.000 13.080 266 ASN A CA 1
ATOM 2049 C C . ASN A 1 267 ? 14.304 21.341 -26.876 1.000 13.559 266 ASN A C 1
ATOM 2050 O O . ASN A 1 267 ? 13.491 22.211 -26.481 1.000 13.541 266 ASN A O 1
ATOM 2055 N N . LEU A 1 268 ? 14.518 20.180 -26.226 1.000 12.747 267 LEU A N 1
ATOM 2056 C CA . LEU A 1 268 ? 13.736 19.795 -25.012 1.000 12.318 267 LEU A CA 1
ATOM 2057 C C . LEU A 1 268 ? 14.604 19.750 -23.750 1.000 12.517 267 LEU A C 1
ATOM 2058 O O . LEU A 1 268 ? 14.239 19.083 -22.752 1.000 11.825 267 LEU A O 1
ATOM 2063 N N . LYS A 1 269 ? 15.664 20.555 -23.706 1.000 14.738 268 LYS A N 1
ATOM 2064 C CA . LYS A 1 269 ? 16.514 20.691 -22.503 1.000 14.401 268 LYS A CA 1
ATOM 2065 C C . LYS A 1 269 ? 15.667 21.160 -21.318 1.000 13.918 268 LYS A C 1
ATOM 2066 O O . LYS A 1 269 ? 14.903 22.125 -21.453 1.000 13.964 268 LYS A O 1
ATOM 2072 N N . GLY A 1 270 ? 15.721 20.428 -20.207 1.000 12.602 269 GLY A N 1
ATOM 2073 C CA . GLY A 1 270 ? 14.977 20.760 -18.985 1.000 12.437 269 GLY A CA 1
ATOM 2074 C C . GLY A 1 270 ? 13.551 20.231 -19.042 1.000 11.556 269 GLY A C 1
ATOM 2075 O O . GLY A 1 270 ? 12.879 20.222 -18.012 1.000 11.094 269 GLY A O 1
ATOM 2076 N N . ILE A 1 271 ? 13.120 19.729 -20.191 1.000 11.723 270 ILE A N 1
ATOM 2077 C CA . ILE A 1 271 ? 11.719 19.279 -20.426 1.000 10.888 270 ILE A CA 1
ATOM 2078 C C . ILE A 1 271 ? 11.667 17.757 -20.566 1.000 10.821 270 ILE A C 1
ATOM 2079 O O . ILE A 1 271 ? 10.875 17.132 -19.871 1.000 10.640 270 ILE A O 1
ATOM 2084 N N . LEU A 1 272 ? 12.446 17.176 -21.485 1.000 10.659 271 LEU A N 1
ATOM 2085 C CA . LEU A 1 272 ? 12.503 15.707 -21.650 1.000 10.049 271 LEU A CA 1
ATOM 2086 C C . LEU A 1 272 ? 13.943 15.271 -21.350 1.000 10.541 271 LEU A C 1
ATOM 2087 O O . LEU A 1 272 ? 14.911 15.930 -21.779 1.000 10.144 271 LEU A O 1
ATOM 2092 N N . MET A 1 273 ? 14.072 14.176 -20.620 1.000 10.794 272 MET A N 1
ATOM 2093 C CA . MET A 1 273 ? 15.368 13.524 -20.382 1.000 10.970 272 MET A CA 1
ATOM 2094 C C . MET A 1 273 ? 15.176 12.040 -20.668 1.000 10.842 272 MET A C 1
ATOM 2095 O O . MET A 1 273 ? 13.999 11.575 -20.902 1.000 9.211 272 MET A O 1
ATOM 2100 N N . VAL A 1 274 ? 16.291 11.336 -20.718 1.000 10.124 273 VAL A N 1
ATOM 2101 C CA . VAL A 1 274 ? 16.315 9.892 -20.966 1.000 9.697 273 VAL A CA 1
ATOM 2102 C C . VAL A 1 274 ? 16.978 9.244 -19.763 1.000 10.229 273 VAL A C 1
ATOM 2103 O O . VAL A 1 274 ? 18.126 9.671 -19.376 1.000 10.754 273 VAL A O 1
ATOM 2107 N N . ASP A 1 275 ? 16.315 8.219 -19.241 1.000 9.908 274 ASP A N 1
ATOM 2108 C CA . ASP A 1 275 ? 16.837 7.357 -18.154 1.000 9.731 274 ASP A CA 1
ATOM 2109 C C . ASP A 1 275 ? 17.558 6.174 -18.791 1.000 9.812 274 ASP A C 1
ATOM 2110 O O . ASP A 1 275 ? 16.918 5.340 -19.427 1.000 8.846 274 ASP A O 1
ATOM 2115 N N . ASP A 1 276 ? 18.853 6.091 -18.510 1.000 10.385 275 ASP A N 1
ATOM 2116 C CA . ASP A 1 276 ? 19.740 4.989 -18.940 1.000 10.748 275 ASP A CA 1
ATOM 2117 C C . ASP A 1 276 ? 20.231 4.267 -17.686 1.000 11.489 275 ASP A C 1
ATOM 2118 O O . ASP A 1 276 ? 21.141 3.418 -17.803 1.000 12.822 275 ASP A O 1
ATOM 2123 N N . ASP A 1 277 ? 19.637 4.525 -16.532 1.000 11.423 276 ASP A N 1
ATOM 2124 C CA . ASP A 1 277 ? 20.053 3.888 -15.247 1.000 12.313 276 ASP A CA 1
ATOM 2125 C C . ASP A 1 277 ? 19.058 2.851 -14.724 1.000 11.799 276 ASP A C 1
ATOM 2126 O O . ASP A 1 277 ? 19.260 2.391 -13.557 1.000 11.127 276 ASP A O 1
ATOM 2131 N N . GLU A 1 278 ? 17.991 2.532 -15.467 1.000 10.445 277 GLU A N 1
ATOM 2132 C CA . GLU A 1 278 ? 16.976 1.535 -15.030 1.000 11.459 277 GLU A CA 1
ATOM 2133 C C . GLU A 1 278 ? 16.401 1.924 -13.668 1.000 9.392 277 GLU A C 1
ATOM 2134 O O . GLU A 1 278 ? 16.296 1.069 -12.752 1.000 9.025 277 GLU A O 1
ATOM 2140 N N . ARG A 1 279 ? 15.968 3.169 -13.559 1.000 8.378 278 ARG A N 1
ATOM 2141 C CA . ARG A 1 279 ? 15.240 3.646 -12.375 1.000 7.993 278 ARG A CA 1
ATOM 2142 C C . ARG A 1 279 ? 13.827 3.054 -12.303 1.000 7.650 278 ARG A C 1
ATOM 2143 O O . ARG A 1 279 ? 13.266 2.528 -13.309 1.000 6.858 278 ARG A O 1
ATOM 2151 N N . VAL A 1 280 ? 13.230 3.193 -11.135 1.000 7.341 279 VAL A N 1
ATOM 2152 C CA . VAL A 1 280 ? 11.806 2.834 -10.922 1.000 7.583 279 VAL A CA 1
ATOM 2153 C C . VAL A 1 280 ? 11.069 4.125 -10.548 1.000 7.376 279 VAL A C 1
ATOM 2154 O O . VAL A 1 280 ? 11.721 5.175 -10.480 1.000 6.872 279 VAL A O 1
ATOM 2158 N N . SER A 1 281 ? 9.762 4.050 -10.304 1.000 7.039 280 SER A N 1
ATOM 2159 C CA . SER A 1 281 ? 8.910 5.265 -10.195 1.000 7.009 280 SER A CA 1
ATOM 2160 C C . SER A 1 281 ? 9.390 6.198 -9.070 1.000 7.355 280 SER A C 1
ATOM 2161 O O . SER A 1 281 ? 9.446 7.412 -9.322 1.000 7.155 280 SER A O 1
ATOM 2164 N N . SER A 1 282 ? 9.692 5.684 -7.868 1.000 7.465 281 SER A N 1
ATOM 2165 C CA A SER A 1 282 ? 10.066 6.511 -6.683 0.500 7.506 281 SER A CA 1
ATOM 2166 C CA B SER A 1 282 ? 10.051 6.541 -6.704 0.500 7.825 281 SER A CA 1
ATOM 2167 C C . SER A 1 282 ? 11.301 7.370 -7.003 1.000 7.731 281 SER A C 1
ATOM 2168 O O . SER A 1 282 ? 11.466 8.420 -6.403 1.000 6.695 281 SER A O 1
ATOM 2173 N N . ASP A 1 283 ? 12.126 6.943 -7.943 1.000 8.225 282 ASP A N 1
ATOM 2174 C CA . ASP A 1 283 ? 13.370 7.693 -8.249 1.000 8.221 282 ASP A CA 1
ATOM 2175 C C . ASP A 1 283 ? 13.046 9.011 -8.940 1.000 8.259 282 ASP A C 1
ATOM 2176 O O . ASP A 1 283 ? 13.988 9.825 -9.053 1.000 7.909 282 ASP A O 1
ATOM 2181 N N . PHE A 1 284 ? 11.802 9.225 -9.383 1.000 8.167 283 PHE A N 1
ATOM 2182 C CA . PHE A 1 284 ? 11.423 10.446 -10.126 1.000 8.768 283 PHE A CA 1
ATOM 2183 C C . PHE A 1 284 ? 10.563 11.364 -9.258 1.000 9.411 283 PHE A C 1
ATOM 2184 O O . PHE A 1 284 ? 10.082 12.388 -9.765 1.000 9.534 283 PHE A O 1
ATOM 2192 N N . ILE A 1 285 ? 10.441 11.038 -7.979 1.000 9.004 284 ILE A N 1
ATOM 2193 C CA . ILE A 1 285 ? 9.724 11.893 -7.010 1.000 9.540 284 ILE A CA 1
ATOM 2194 C C . ILE A 1 285 ? 10.483 13.219 -6.906 1.000 9.384 284 ILE A C 1
ATOM 2195 O O . ILE A 1 285 ? 11.703 13.211 -6.700 1.000 9.062 284 ILE A O 1
ATOM 2200 N N . THR A 1 286 ? 9.801 14.329 -7.156 1.000 9.305 285 THR A N 1
ATOM 2201 C CA . THR A 1 286 ? 10.370 15.685 -7.107 1.000 9.357 285 THR A CA 1
ATOM 2202 C C . THR A 1 286 ? 11.317 15.889 -8.295 1.000 10.206 285 THR A C 1
ATOM 2203 O O . THR A 1 286 ? 12.186 16.764 -8.198 1.000 10.638 285 THR A O 1
ATOM 2207 N N . CYS A 1 287 ? 11.111 15.211 -9.421 1.000 10.430 286 CYS A N 1
ATOM 2208 C CA . CYS A 1 287 ? 11.866 15.441 -10.681 1.000 9.297 286 CYS A CA 1
ATOM 2209 C C . CYS A 1 287 ? 11.100 16.482 -11.503 1.000 9.026 286 CYS A C 1
ATOM 2210 O O . CYS A 1 287 ? 9.843 16.359 -11.630 1.000 9.029 286 CYS A O 1
ATOM 2213 N N . SER A 1 288 ? 11.800 17.483 -12.016 1.000 8.304 287 SER A N 1
ATOM 2214 C CA . SER A 1 288 ? 11.248 18.658 -12.714 1.000 9.529 287 SER A CA 1
ATOM 2215 C C . SER A 1 288 ? 10.988 18.355 -14.203 1.000 10.240 287 SER A C 1
ATOM 2216 O O . SER A 1 288 ? 10.345 19.200 -14.879 1.000 11.728 287 SER A O 1
ATOM 2219 N N . TYR A 1 289 ? 11.462 17.235 -14.734 1.000 10.786 288 TYR A N 1
ATOM 2220 C CA . TYR A 1 289 ? 11.303 16.931 -16.182 1.000 11.960 288 TYR A CA 1
ATOM 2221 C C . TYR A 1 289 ? 9.857 16.514 -16.414 1.000 12.078 288 TYR A C 1
ATOM 2222 O O . TYR A 1 289 ? 9.305 15.761 -15.580 1.000 13.637 288 TYR A O 1
ATOM 2231 N N . GLY A 1 290 ? 9.267 16.948 -17.522 1.000 11.047 289 GLY A N 1
ATOM 2232 C CA . GLY A 1 290 ? 7.908 16.544 -17.907 1.000 10.463 289 GLY A CA 1
ATOM 2233 C C . GLY A 1 290 ? 7.835 15.121 -18.402 1.000 9.777 289 GLY A C 1
ATOM 2234 O O . GLY A 1 290 ? 6.764 14.559 -18.320 1.000 8.428 289 GLY A O 1
ATOM 2235 N N . ALA A 1 291 ? 8.930 14.595 -18.968 1.000 9.848 290 ALA A N 1
ATOM 2236 C CA . ALA A 1 291 ? 9.005 13.248 -19.571 1.000 9.198 290 ALA A CA 1
ATOM 2237 C C . ALA A 1 291 ? 10.390 12.696 -19.307 1.000 9.945 290 ALA A C 1
ATOM 2238 O O . ALA A 1 291 ? 11.370 13.419 -19.568 1.000 9.391 290 ALA A O 1
ATOM 2240 N N . ILE A 1 292 ? 10.458 11.465 -18.805 1.000 9.626 291 ILE A N 1
ATOM 2241 C CA . ILE A 1 292 ? 11.722 10.720 -18.622 1.000 9.935 291 ILE A CA 1
ATOM 2242 C C . ILE A 1 292 ? 11.575 9.391 -19.369 1.000 10.004 291 ILE A C 1
ATOM 2243 O O . ILE A 1 292 ? 10.961 8.475 -18.804 1.000 9.377 291 ILE A O 1
ATOM 2248 N N . VAL A 1 293 ? 12.023 9.345 -20.620 1.000 9.277 292 VAL A N 1
ATOM 2249 C CA . VAL A 1 293 ? 11.982 8.126 -21.460 1.000 9.383 292 VAL A CA 1
ATOM 2250 C C . VAL A 1 293 ? 12.875 7.056 -20.835 1.000 9.149 292 VAL A C 1
ATOM 2251 O O . VAL A 1 293 ? 14.096 7.320 -20.588 1.000 8.692 292 VAL A O 1
ATOM 2255 N N . ALA A 1 294 ? 12.308 5.897 -20.533 1.000 8.659 293 ALA A N 1
ATOM 2256 C CA . ALA A 1 294 ? 13.103 4.753 -20.046 1.000 9.004 293 ALA A CA 1
ATOM 2257 C C . ALA A 1 294 ? 13.669 4.034 -21.272 1.000 8.926 293 ALA A C 1
ATOM 2258 O O . ALA A 1 294 ? 12.940 3.332 -21.949 1.000 9.220 293 ALA A O 1
ATOM 2260 N N . SER A 1 295 ? 14.924 4.301 -21.607 1.000 8.759 294 SER A N 1
ATOM 2261 C CA . SER A 1 295 ? 15.501 3.938 -22.933 1.000 8.229 294 SER A CA 1
ATOM 2262 C C . SER A 1 295 ? 15.416 2.416 -23.137 1.000 8.487 294 SER A C 1
ATOM 2263 O O . SER A 1 295 ? 15.099 1.945 -24.274 1.000 7.704 294 SER A O 1
ATOM 2266 N N . ASP A 1 296 ? 15.706 1.637 -22.091 1.000 8.667 295 ASP A N 1
ATOM 2267 C CA . ASP A 1 296 ? 15.731 0.165 -22.226 1.000 9.140 295 ASP A CA 1
ATOM 2268 C C . ASP A 1 296 ? 14.322 -0.388 -22.487 1.000 9.860 295 ASP A C 1
ATOM 2269 O O . ASP A 1 296 ? 14.227 -1.550 -22.892 1.000 9.998 295 ASP A O 1
ATOM 2274 N N . LEU A 1 297 ? 13.257 0.369 -22.283 1.000 9.175 296 LEU A N 1
ATOM 2275 C CA . LEU A 1 297 ? 11.887 -0.165 -22.472 1.000 9.542 296 LEU A CA 1
ATOM 2276 C C . LEU A 1 297 ? 11.387 0.137 -23.899 1.000 9.314 296 LEU A C 1
ATOM 2277 O O . LEU A 1 297 ? 10.276 -0.279 -24.251 1.000 9.654 296 LEU A O 1
ATOM 2282 N N . THR A 1 298 ? 12.098 0.953 -24.664 1.000 9.103 297 THR A N 1
ATOM 2283 C CA . THR A 1 298 ? 11.677 1.313 -26.039 1.000 9.149 297 THR A CA 1
ATOM 2284 C C . TH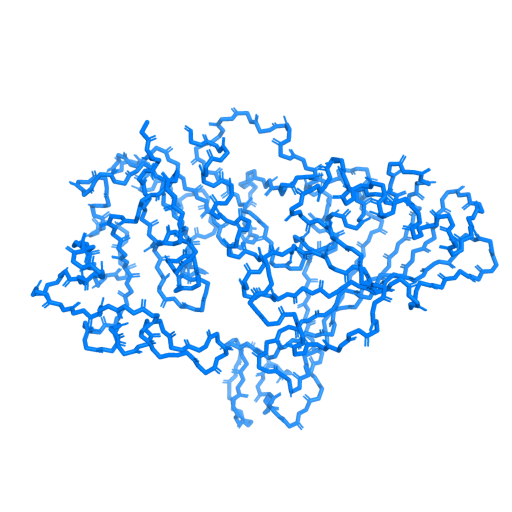R A 1 298 ? 11.608 0.026 -26.871 1.000 9.803 297 THR A C 1
ATOM 2285 O O . THR A 1 298 ? 12.583 -0.733 -26.804 1.000 9.698 297 THR A O 1
ATOM 2289 N N . GLN A 1 299 ? 10.487 -0.240 -27.538 1.000 10.125 298 GLN A N 1
ATOM 2290 C CA . GLN A 1 299 ? 10.327 -1.449 -28.388 1.000 12.301 298 GLN A CA 1
ATOM 2291 C C . GLN A 1 299 ? 9.881 -1.056 -29.799 1.000 11.328 298 GLN A C 1
ATOM 2292 O O . GLN A 1 299 ? 9.146 -0.052 -29.948 1.000 10.371 298 GLN A O 1
ATOM 2298 N N . VAL A 1 300 ? 10.326 -1.844 -30.785 1.000 11.606 299 VAL A N 1
ATOM 2299 C CA . VAL A 1 300 ? 9.889 -1.769 -32.210 1.000 12.620 299 VAL A CA 1
ATOM 2300 C C . VAL A 1 300 ? 9.565 -3.190 -32.681 1.000 13.644 299 VAL A C 1
ATOM 2301 O O . VAL A 1 300 ? 10.390 -4.102 -32.472 1.000 11.886 299 VAL A O 1
ATOM 2305 N N . ILE A 1 301 ? 8.441 -3.366 -33.368 1.000 13.562 300 ILE A N 1
ATOM 2306 C CA . ILE A 1 301 ? 8.172 -4.657 -34.058 1.000 13.719 300 ILE A CA 1
ATOM 2307 C C . ILE A 1 301 ? 7.752 -4.340 -35.486 1.000 14.112 300 ILE A C 1
ATOM 2308 O O . ILE A 1 301 ? 7.117 -3.289 -35.710 1.000 12.542 300 ILE A O 1
ATOM 2313 N N . ALA A 1 302 ? 8.124 -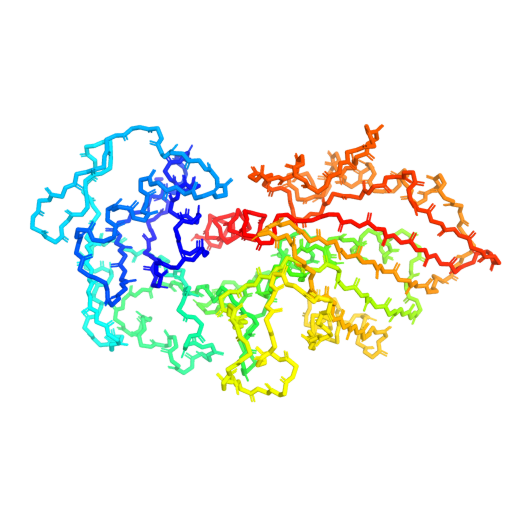5.211 -36.433 1.000 15.553 301 ALA A N 1
ATOM 2314 C CA . ALA A 1 302 ? 7.601 -5.149 -37.821 1.000 15.059 301 ALA A CA 1
ATOM 2315 C C . ALA A 1 302 ? 7.810 -3.740 -38.374 1.000 15.168 301 ALA A C 1
ATOM 2316 O O . ALA A 1 302 ? 6.868 -3.168 -38.895 1.000 14.230 301 ALA A O 1
ATOM 2318 N N . ASP A 1 303 ? 9.012 -3.185 -38.160 1.000 15.185 302 ASP A N 1
ATOM 2319 C CA . ASP A 1 303 ? 9.566 -1.963 -38.799 1.000 15.385 302 ASP A CA 1
ATOM 2320 C C . ASP A 1 303 ? 9.055 -0.675 -38.151 1.000 13.354 302 ASP A C 1
ATOM 2321 O O . ASP A 1 303 ? 9.905 0.172 -37.857 1.000 13.218 302 ASP A O 1
ATOM 2326 N N . ASP A 1 304 ? 7.737 -0.476 -38.058 1.000 12.384 303 ASP A N 1
ATOM 2327 C CA . ASP A 1 304 ? 7.161 0.872 -37.856 1.000 12.302 303 ASP A CA 1
ATOM 2328 C C . ASP A 1 304 ? 6.261 0.944 -36.618 1.000 11.280 303 ASP A C 1
ATOM 2329 O O . ASP A 1 304 ? 5.619 1.999 -36.435 1.000 9.912 303 ASP A O 1
ATOM 2334 N N . PHE A 1 305 ? 6.218 -0.111 -35.809 1.000 10.501 304 PHE A N 1
ATOM 2335 C CA . PHE A 1 305 ? 5.227 -0.260 -34.717 1.000 10.960 304 PHE A CA 1
ATOM 2336 C C . PHE A 1 305 ? 6.004 -0.221 -33.399 1.000 10.529 304 PHE A C 1
ATOM 2337 O O . PHE A 1 305 ? 6.847 -1.140 -33.164 1.000 11.573 304 PHE A O 1
ATOM 2345 N N . ILE A 1 306 ? 5.813 0.845 -32.620 1.000 10.099 305 ILE A N 1
ATOM 2346 C CA . ILE A 1 306 ? 6.764 1.206 -31.532 1.000 11.063 305 ILE A CA 1
ATOM 2347 C C . ILE A 1 306 ? 6.015 1.353 -30.214 1.000 11.295 305 ILE A C 1
ATOM 2348 O O . ILE A 1 306 ? 4.780 1.683 -30.223 1.000 10.480 305 ILE A O 1
ATOM 2353 N N . LYS A 1 307 ? 6.762 1.183 -29.129 1.000 11.749 306 LYS A N 1
ATOM 2354 C CA . LYS A 1 307 ? 6.318 1.517 -27.760 1.000 11.449 306 LYS A CA 1
ATOM 2355 C C . LYS A 1 307 ? 7.399 2.323 -27.058 1.000 11.229 306 LYS A C 1
ATOM 2356 O O . LYS A 1 307 ? 8.568 1.901 -27.098 1.000 11.925 306 LYS A O 1
ATOM 2362 N N . VAL A 1 308 ? 6.983 3.421 -26.436 1.000 10.245 307 VAL A N 1
ATOM 2363 C CA . VAL A 1 308 ? 7.807 4.325 -25.602 1.000 9.860 307 VAL A CA 1
ATOM 2364 C C . VAL A 1 308 ? 7.122 4.416 -24.242 1.000 9.755 307 VAL A C 1
ATOM 2365 O O . VAL A 1 308 ? 5.890 4.633 -24.183 1.000 8.938 307 VAL A O 1
ATOM 2369 N N . ILE A 1 309 ? 7.887 4.131 -23.203 1.000 9.047 308 ILE A N 1
ATOM 2370 C CA . ILE A 1 309 ? 7.514 4.353 -21.788 1.000 9.298 308 ILE A CA 1
ATOM 2371 C C . ILE A 1 309 ? 8.306 5.539 -21.236 1.000 9.026 308 ILE A C 1
ATOM 2372 O O . ILE A 1 309 ? 9.582 5.494 -21.185 1.000 9.115 308 ILE A O 1
ATOM 2377 N N . ALA A 1 310 ? 7.577 6.569 -20.806 1.000 8.622 309 ALA A N 1
ATOM 2378 C CA . ALA A 1 310 ? 8.159 7.812 -20.240 1.000 8.711 309 ALA A CA 1
ATOM 2379 C C . ALA A 1 310 ? 7.509 8.109 -18.888 1.000 8.591 309 ALA A C 1
ATOM 2380 O O . ALA A 1 310 ? 6.247 8.179 -18.808 1.000 8.875 309 ALA A O 1
ATOM 2382 N N . TRP A 1 311 ? 8.339 8.234 -17.862 1.000 8.406 310 TRP A N 1
ATOM 2383 C CA . TRP A 1 311 ? 7.916 8.593 -16.495 1.000 8.272 310 TRP A CA 1
ATOM 2384 C C . TRP A 1 311 ? 7.563 10.073 -16.463 1.000 8.395 310 TRP A C 1
ATOM 2385 O O . TRP A 1 311 ? 8.094 10.830 -17.268 1.000 7.725 310 TRP A O 1
ATOM 2396 N N . TYR A 1 312 ? 6.766 10.465 -15.467 1.000 8.346 311 TYR A N 1
ATOM 2397 C CA . TYR A 1 312 ? 6.538 11.875 -15.085 1.000 8.293 311 TYR A CA 1
ATOM 2398 C C . TYR A 1 312 ? 6.106 11.905 -13.623 1.000 8.226 311 TYR A C 1
ATOM 2399 O O . TYR A 1 312 ? 5.218 11.107 -13.264 1.000 7.774 311 TYR A O 1
ATOM 2408 N N . ASP A 1 313 ? 6.724 12.790 -12.836 1.000 7.841 312 ASP A N 1
ATOM 2409 C CA . ASP A 1 313 ? 6.174 13.186 -11.521 1.000 8.261 312 ASP A CA 1
ATOM 2410 C C . ASP A 1 313 ? 4.938 14.005 -11.876 1.000 8.560 312 ASP A C 1
ATOM 2411 O O . ASP A 1 313 ? 5.083 15.143 -12.354 1.000 8.764 312 ASP A O 1
ATOM 2416 N N . ASN A 1 314 ? 3.768 13.369 -11.818 1.000 8.445 313 ASN A N 1
ATOM 2417 C CA . ASN A 1 314 ? 2.493 14.009 -12.223 1.000 9.034 313 ASN A CA 1
ATOM 2418 C C . ASN A 1 314 ? 2.196 15.284 -11.420 1.000 9.183 313 ASN A C 1
ATOM 2419 O O . ASN A 1 314 ? 1.433 16.128 -11.948 1.000 9.114 313 ASN A O 1
ATOM 2424 N N . GLU A 1 315 ? 2.799 15.461 -10.229 1.000 8.768 314 GLU A N 1
ATOM 2425 C CA . GLU A 1 315 ? 2.759 16.718 -9.441 1.000 8.513 314 GLU A CA 1
ATOM 2426 C C . GLU A 1 315 ? 3.888 17.671 -9.884 1.000 8.289 314 GLU A C 1
ATOM 2427 O O . GLU A 1 315 ? 3.576 18.793 -10.306 1.000 8.207 314 GLU A O 1
ATOM 2433 N N . TRP A 1 316 ? 5.145 17.258 -9.757 1.000 8.227 315 TRP A N 1
ATOM 2434 C CA . TRP A 1 316 ? 6.300 18.176 -9.803 1.000 8.307 315 TRP A CA 1
ATOM 2435 C C . TRP A 1 316 ? 6.645 18.588 -11.236 1.000 8.594 315 TRP A C 1
ATOM 2436 O O . TRP A 1 316 ? 7.084 19.732 -11.411 1.000 8.524 315 TRP A O 1
ATOM 2447 N N . GLY A 1 317 ? 6.581 17.674 -12.201 1.000 8.370 316 GLY A N 1
ATOM 2448 C CA . GLY A 1 317 ? 6.910 17.991 -13.605 1.000 8.781 316 GLY A CA 1
ATOM 2449 C C . GLY A 1 317 ? 5.975 19.061 -14.137 1.000 8.776 316 GLY A C 1
ATOM 2450 O O . GLY A 1 317 ? 6.452 20.072 -14.639 1.000 8.244 316 GLY A O 1
ATOM 2451 N N . TYR A 1 318 ? 4.660 18.826 -14.019 1.000 8.689 317 TYR A N 1
ATOM 2452 C CA . TYR A 1 318 ? 3.611 19.776 -14.438 1.000 9.013 317 TYR A CA 1
ATOM 2453 C C . TYR A 1 318 ? 3.794 21.106 -13.697 1.000 9.074 317 TYR A C 1
ATOM 2454 O O . TYR A 1 318 ? 3.677 22.151 -14.345 1.000 8.911 317 TYR A O 1
ATOM 2463 N N . SER A 1 319 ? 3.972 21.085 -12.374 1.000 8.829 318 SER A N 1
ATOM 2464 C CA . SER A 1 319 ? 4.143 22.310 -11.545 1.000 8.892 318 SER A CA 1
ATOM 2465 C C . SER A 1 319 ? 5.349 23.122 -12.066 1.000 8.576 318 SER A C 1
ATOM 2466 O O . SER A 1 319 ? 5.283 24.341 -12.141 1.000 7.887 318 SER A O 1
ATOM 2469 N N . SER A 1 320 ? 6.431 22.443 -12.416 1.000 8.886 319 SER A N 1
ATOM 2470 C CA . SER A 1 320 ? 7.663 23.049 -12.949 1.000 9.127 319 SER A CA 1
ATOM 2471 C C . SER A 1 320 ? 7.347 23.699 -14.292 1.000 10.076 319 SER A C 1
ATOM 2472 O O . SER A 1 320 ? 7.794 24.863 -14.481 1.000 10.255 319 SER A O 1
ATOM 2475 N N . ARG A 1 321 ? 6.523 23.047 -15.136 1.000 9.861 320 ARG A N 1
ATOM 2476 C CA . ARG A 1 321 ? 6.081 23.622 -16.420 1.000 10.314 320 ARG A CA 1
ATOM 2477 C C . ARG A 1 321 ? 5.197 24.859 -16.208 1.000 10.928 320 ARG A C 1
ATOM 2478 O O . ARG A 1 321 ? 5.333 25.812 -16.987 1.000 9.784 320 ARG A O 1
ATOM 2486 N N . LEU A 1 322 ? 4.280 24.845 -15.252 1.000 11.578 321 LEU A N 1
ATOM 2487 C CA . LEU A 1 322 ? 3.413 26.007 -14.953 1.000 11.853 321 LEU A CA 1
ATOM 2488 C C . LEU A 1 322 ? 4.276 27.225 -14.623 1.000 11.730 321 LEU A C 1
ATOM 2489 O O . LEU A 1 322 ? 3.905 28.326 -15.036 1.000 11.148 321 LEU A O 1
ATOM 2494 N N . VAL A 1 323 ? 5.315 27.024 -13.806 1.000 11.096 322 VAL A N 1
ATOM 2495 C CA . VAL A 1 323 ? 6.238 28.087 -13.344 1.000 11.453 322 VAL A CA 1
ATOM 2496 C C . VAL A 1 323 ? 7.049 28.550 -14.563 1.000 11.998 322 VAL A C 1
ATOM 2497 O O . VAL A 1 323 ? 7.143 29.772 -14.758 1.000 11.776 322 VAL A O 1
ATOM 2501 N N . ASP A 1 324 ? 7.607 27.612 -15.343 1.000 12.150 323 ASP A N 1
ATOM 2502 C CA . ASP A 1 324 ? 8.321 27.897 -16.609 1.000 12.311 323 ASP A CA 1
ATOM 2503 C C . ASP A 1 324 ? 7.424 28.717 -17.536 1.000 12.200 323 ASP A C 1
ATOM 2504 O O . ASP A 1 324 ? 7.907 29.701 -18.121 1.000 11.974 323 ASP A O 1
ATOM 2509 N N . MET A 1 325 ? 6.161 28.339 -17.633 1.000 12.437 324 MET A N 1
ATOM 2510 C CA . MET A 1 325 ? 5.191 29.001 -18.541 1.000 13.912 324 MET A CA 1
ATOM 2511 C C . MET A 1 325 ? 4.893 30.436 -18.056 1.000 13.879 324 MET A C 1
ATOM 2512 O O . MET A 1 325 ? 4.816 31.336 -18.926 1.000 14.596 324 MET A O 1
ATOM 2517 N N . ALA A 1 326 ? 4.735 30.670 -16.755 1.000 13.750 325 ALA A N 1
ATOM 2518 C CA . ALA A 1 326 ? 4.591 32.037 -16.193 1.000 15.095 325 ALA A CA 1
ATOM 2519 C C . ALA A 1 326 ? 5.818 32.878 -16.577 1.000 15.083 325 ALA A C 1
ATOM 2520 O O . ALA A 1 326 ? 5.668 34.018 -17.066 1.000 16.795 325 ALA A O 1
ATOM 2522 N N . VAL A 1 327 ? 7.009 32.353 -16.352 1.000 15.410 326 VAL A N 1
ATOM 2523 C CA . VAL A 1 327 ? 8.250 33.101 -16.679 1.000 15.613 326 VAL A CA 1
ATOM 2524 C C . VAL A 1 327 ? 8.257 33.389 -18.185 1.000 17.859 326 VAL A C 1
ATOM 2525 O O . VAL A 1 327 ? 8.510 34.529 -18.564 1.000 16.384 326 VAL A O 1
ATOM 2529 N N . TYR A 1 328 ? 7.954 32.396 -19.013 1.000 17.133 327 TYR A N 1
ATOM 2530 C CA . TYR A 1 328 ? 8.018 32.529 -20.485 1.000 18.872 327 TYR A CA 1
ATOM 2531 C C . TYR A 1 328 ? 7.025 33.599 -20.985 1.000 19.167 327 TYR A C 1
ATOM 2532 O O . TYR A 1 328 ? 7.417 34.416 -21.799 1.000 18.579 327 TYR A O 1
ATOM 2541 N N . ILE A 1 329 ? 5.752 33.564 -20.595 1.000 19.385 328 ILE A N 1
ATOM 2542 C CA . ILE A 1 329 ? 4.736 34.481 -21.181 1.000 18.833 328 ILE A CA 1
ATOM 2543 C C . ILE A 1 329 ? 4.867 35.863 -20.540 1.000 21.225 328 ILE A C 1
ATOM 2544 O O . ILE A 1 329 ? 4.314 36.812 -21.129 1.000 21.213 328 ILE A O 1
ATOM 2549 N N . ALA A 1 330 ? 5.511 35.982 -19.371 1.000 22.547 329 ALA A N 1
ATOM 2550 C CA . ALA A 1 330 ? 5.541 37.249 -18.599 1.000 24.835 329 ALA A CA 1
ATOM 2551 C C . ALA A 1 330 ? 6.065 38.349 -19.517 1.000 28.588 329 ALA A C 1
ATOM 2552 O O . ALA A 1 330 ? 5.345 39.313 -19.585 1.000 30.498 329 ALA A O 1
#

Solvent-accessible surface area: 14885 Å² total; per-residue (Å²): 224,23,11,50,0,0,0,1,5,11,31,72,38,0,25,2,0,0,19,9,2,37,128,68,147,61,5,73,12,15,0,1,7,40,73,31,79,32,110,89,5,33,130,62,2,37,115,17,126,18,22,33,109,20,193,28,54,23,78,36,112,59,90,33,2,21,0,73,60,112,122,3,50,13,29,126,20,197,79,10,149,72,3,52,1,31,160,71,31,4,63,2,0,0,1,15,51,45,56,30,14,30,79,78,100,0,70,79,0,40,105,60,48,4,104,32,0,0,0,16,23,60,23,164,60,133,6,41,15,9,0,19,22,9,15,10,164,111,39,157,40,39,51,4,0,0,0,4,23,29,7,4,3,0,0,0,0,0,0,40,3,0,42,87,74,13,11,3,69,115,9,114,3,44,0,75,11,0,60,48,149,43,21,15,138,106,88,45,206,36,173,61,184,137,26,20,121,14,7,37,150,47,114,5,38,16,96,33,52,6,1,109,30,0,82,98,4,0,91,74,2,90,73,76,6,105,23,101,2,61,25,29,62,54,76,4,2,2,5,0,25,0,32,2,55,2,63,105,140,8,55,85,90,57,0,7,100,11,0,92,150,6,23,71,77,94,0,151,31,21,0,38,20,1,80,108,131,82,95,27,68,75,2,58,55,23,47,66,2,0,0,0,4,10,69,66,1,113,43,122,82,72,43,99,1,58,0,31,0,39,3,1,12,15,13,0,7,0,5,9,0,0,37,0,0,48,109,11,70

B-factor: mean 18.6, std 10.8, range [0.5, 80.68]

Nearest PDB structures (foldseek):
  7bew-assembly1_A  TM=1.002E+00  e=2.278E-74  Campylobacter jejuni subsp. jejuni NCTC 11168 = ATCC 700819
  1nq5-assembly2_C  TM=9.829E-01  e=6.790E-50  Geobacillus stearothermophilus
  4boy-assembly1_A  TM=9.747E-01  e=8.168E-50  Thermosynechococcus vestitus
  1jn0-assembly1_A  TM=9.772E-01  e=9.021E-49  Spinacia oleracea
  3l0d-assembly1_A  TM=9.606E-01  e=3.772E-46  Bartonella henselae

Secondary structure (DSSP, 8-state):
-PEEEEEE--SHHHHHHHHHHHT-SSEEEEEEE-SS-HHHHHHHHH--TTT---SS-EEEETTEEEETTEEEEEE--S-GGG---GGGT-SEEEE-SSS--SHHHHHHHHHTT-SEEEESS--SS---B--TTTTGGG----SEEE---TTHHHHHHHHHHHHHHT-EEEEEEEEEEE--TTSBSSS---SSTGGGSBTTSS-EEE---TTTTHHHH-GGGTTTEEEEEEEES-SS-EEEEEEEEESS---HHHHHHHHHHHHHTTTTTTEEEE-S---GGGGTT---SEEEEGGG-EEETTTEEEEEEEE-TTHHHHHHHHHHHHHH-